Protein AF-A0A950QT66-F1 (afdb_monomer)

Mean predicted aligned error: 8.46 Å

Radius of gyration: 28.13 Å; Cα contacts (8 Å, |Δi|>4): 287; chains: 1; bounding box: 48×34×102 Å

pLDDT: mean 89.48, std 15.1, range [41.19, 98.75]

Foldseek 3Di:
DVVVVVVCCVVCVCPVVVVVVVVVVVVVVVVVVVVVVVVVVVVCVVQVVLQVVLCVQPVLLCLVLCCVQVAQHAAEECDPVSNVVSHVYNYNHCCCPPPVVNVVCVVVVNQFQVNLLVVCVVSVHFKYKYDQVVQDDRRHHHPQWAFFKKKAADPVSCRPPPHRIITMTGSHPVSNVSVLCSCLVCVVVRDPRIDMDGPNPVVVVVVVVVVD

Structure (mmCIF, N/CA/C/O backbone):
data_AF-A0A950QT66-F1
#
_entry.id   AF-A0A950QT66-F1
#
loop_
_atom_site.group_PDB
_atom_site.id
_atom_site.type_symbol
_atom_site.label_atom_id
_atom_site.label_alt_id
_atom_site.label_comp_id
_atom_site.label_asym_id
_atom_site.label_entity_id
_atom_site.label_seq_id
_atom_site.pdbx_PDB_ins_code
_atom_site.Cartn_x
_atom_site.Cartn_y
_atom_site.Cartn_z
_atom_site.occupancy
_atom_site.B_iso_or_equiv
_atom_site.auth_seq_id
_atom_site.auth_comp_id
_atom_site.auth_asym_id
_atom_site.auth_atom_id
_atom_site.pdbx_PDB_model_num
ATOM 1 N N . LEU A 1 1 ? 22.836 -14.524 -66.023 1.00 49.59 1 LEU A N 1
ATOM 2 C CA . LEU A 1 1 ? 22.831 -13.730 -64.768 1.00 49.59 1 LEU A CA 1
ATOM 3 C C . LEU A 1 1 ? 24.135 -12.953 -64.551 1.00 49.59 1 LEU A C 1
ATOM 5 O O . LEU A 1 1 ? 24.042 -11.768 -64.273 1.00 49.59 1 LEU A O 1
ATOM 9 N N . PHE A 1 2 ? 25.323 -13.538 -64.773 1.00 45.62 2 PHE A N 1
ATOM 10 C CA . PHE A 1 2 ? 26.613 -12.817 -64.685 1.00 45.62 2 PHE A CA 1
ATOM 11 C C . PHE A 1 2 ? 26.757 -11.605 -65.638 1.00 45.62 2 PHE A C 1
ATOM 13 O O . PHE A 1 2 ? 27.351 -10.606 -65.247 1.00 45.62 2 PHE A O 1
ATOM 20 N N . ASN A 1 3 ? 26.156 -11.634 -66.836 1.00 54.91 3 ASN A N 1
ATOM 21 C CA . ASN A 1 3 ? 26.271 -10.520 -67.796 1.00 54.91 3 ASN A CA 1
ATOM 22 C C . ASN A 1 3 ? 25.470 -9.260 -67.426 1.00 54.91 3 ASN A C 1
ATOM 24 O O . ASN A 1 3 ? 25.911 -8.159 -67.728 1.00 54.91 3 ASN A O 1
ATOM 28 N N . VAL A 1 4 ? 24.337 -9.389 -66.728 1.00 58.22 4 VAL A N 1
ATOM 29 C CA . VAL A 1 4 ? 23.470 -8.232 -66.425 1.00 58.22 4 VAL A CA 1
ATOM 30 C C . VAL A 1 4 ? 24.092 -7.333 -65.347 1.00 58.22 4 VAL A C 1
ATOM 32 O O . VAL A 1 4 ? 24.003 -6.111 -65.425 1.00 58.22 4 VAL A O 1
ATOM 35 N N . ALA A 1 5 ? 24.781 -7.923 -64.365 1.00 53.19 5 ALA A N 1
ATOM 36 C CA . ALA A 1 5 ? 25.472 -7.172 -63.315 1.00 53.19 5 ALA A CA 1
ATOM 37 C C . ALA A 1 5 ? 26.695 -6.398 -63.848 1.00 53.19 5 ALA A C 1
ATOM 39 O O . ALA A 1 5 ? 26.953 -5.277 -63.409 1.00 53.19 5 ALA A O 1
ATOM 40 N N . ALA A 1 6 ? 27.415 -6.967 -64.821 1.00 59.66 6 ALA A N 1
ATOM 41 C CA . ALA A 1 6 ? 28.567 -6.324 -65.454 1.00 59.66 6 ALA A CA 1
ATOM 42 C C . ALA A 1 6 ? 28.155 -5.134 -66.341 1.00 59.66 6 ALA A C 1
ATOM 44 O O . ALA A 1 6 ? 28.785 -4.078 -66.309 1.00 59.66 6 ALA A O 1
ATOM 45 N N . GLU A 1 7 ? 27.056 -5.274 -67.083 1.00 59.19 7 GLU A N 1
ATOM 46 C CA . GLU A 1 7 ? 26.559 -4.250 -68.007 1.00 59.19 7 GLU A CA 1
ATOM 47 C C . GLU A 1 7 ? 25.941 -3.041 -67.274 1.00 59.19 7 GLU A C 1
ATOM 49 O O . GLU A 1 7 ? 26.118 -1.891 -67.685 1.00 59.19 7 GLU A O 1
ATOM 54 N N . LEU A 1 8 ? 25.303 -3.274 -66.120 1.00 56.28 8 LEU A N 1
ATOM 55 C CA . LEU A 1 8 ? 24.826 -2.211 -65.226 1.00 56.28 8 LEU A CA 1
ATOM 56 C C . LEU A 1 8 ? 25.975 -1.443 -64.554 1.00 56.28 8 LEU A C 1
ATOM 58 O O . LEU A 1 8 ? 25.881 -0.225 -64.401 1.00 56.28 8 LEU A O 1
ATOM 62 N N . HIS A 1 9 ? 27.071 -2.120 -64.197 1.00 57.78 9 HIS A N 1
ATOM 63 C CA . HIS A 1 9 ? 28.258 -1.473 -63.629 1.00 57.78 9 HIS A CA 1
ATOM 64 C C . HIS A 1 9 ? 28.968 -0.566 -64.647 1.00 57.78 9 HIS A C 1
ATOM 66 O O . HIS A 1 9 ? 29.399 0.530 -64.295 1.00 57.78 9 HIS A O 1
ATOM 72 N N . ALA A 1 10 ? 29.024 -0.985 -65.916 1.00 62.78 10 ALA A N 1
ATOM 73 C CA . ALA A 1 10 ? 29.626 -0.206 -66.997 1.00 62.78 10 ALA A CA 1
ATOM 74 C C . ALA A 1 10 ? 28.814 1.051 -67.367 1.00 62.78 10 ALA A C 1
ATOM 76 O O . ALA A 1 10 ? 29.399 2.083 -67.691 1.00 62.78 10 ALA A O 1
ATOM 77 N N . ARG A 1 11 ? 27.474 0.991 -67.306 1.00 65.38 11 ARG A N 1
ATOM 78 C CA . ARG A 1 11 ? 26.598 2.139 -67.621 1.00 65.38 11 ARG A CA 1
ATOM 79 C C . ARG A 1 11 ? 26.391 3.106 -66.455 1.00 65.38 11 ARG A C 1
ATOM 81 O O . ARG A 1 11 ? 26.154 4.286 -66.695 1.00 65.38 11 ARG A O 1
ATOM 88 N N . PHE A 1 12 ? 26.487 2.633 -65.212 1.00 60.78 12 PHE A N 1
ATOM 89 C CA . PHE A 1 12 ? 26.269 3.445 -64.014 1.00 60.78 12 PHE A CA 1
ATOM 90 C C . PHE A 1 12 ? 27.307 3.102 -62.933 1.00 60.78 12 PHE A C 1
ATOM 92 O O . PHE A 1 12 ? 26.991 2.405 -61.965 1.00 60.78 12 PHE A O 1
ATOM 99 N N . PRO A 1 13 ? 28.549 3.606 -63.046 1.00 55.19 13 PRO A N 1
ATOM 100 C CA . PRO A 1 13 ? 29.642 3.254 -62.131 1.00 55.19 13 PRO A CA 1
ATOM 101 C C . PRO A 1 13 ? 29.347 3.585 -60.651 1.00 55.19 13 PRO A C 1
ATOM 103 O O . PRO A 1 13 ? 29.870 2.927 -59.754 1.00 55.19 13 PRO A O 1
ATOM 106 N N . GLY A 1 14 ? 28.441 4.535 -60.373 1.00 53.28 14 GLY A N 1
ATOM 107 C CA . GLY A 1 14 ? 27.972 4.869 -59.018 1.00 53.28 14 GLY A CA 1
ATOM 108 C C . GLY A 1 14 ? 26.911 3.925 -58.423 1.00 53.28 14 GLY A C 1
ATOM 109 O O . GLY A 1 14 ? 26.672 3.957 -57.215 1.00 53.28 14 GLY A O 1
ATOM 110 N N . PHE A 1 15 ? 26.288 3.054 -59.226 1.00 48.81 15 PHE A N 1
ATOM 111 C CA . PHE A 1 15 ? 25.196 2.173 -58.787 1.00 48.81 15 PHE A CA 1
ATOM 112 C C . PHE A 1 15 ? 25.679 1.093 -57.804 1.00 48.81 15 PHE A C 1
ATOM 114 O O . PHE A 1 15 ? 25.036 0.841 -56.785 1.00 48.81 15 PHE A O 1
ATOM 121 N N . VAL A 1 16 ? 26.867 0.526 -58.033 1.00 53.44 16 VAL A N 1
ATOM 122 C CA . VAL A 1 16 ? 27.483 -0.464 -57.126 1.00 53.44 16 VAL A CA 1
ATOM 123 C C . VAL A 1 16 ? 27.932 0.177 -55.809 1.00 53.44 16 VAL A C 1
ATOM 125 O O . VAL A 1 16 ? 27.737 -0.416 -54.748 1.00 53.44 16 VAL A O 1
ATOM 128 N N . GLY A 1 17 ? 28.436 1.416 -55.849 1.00 58.41 17 GLY A N 1
ATOM 129 C CA . GLY A 1 17 ? 28.732 2.194 -54.642 1.00 58.41 17 GLY A CA 1
ATOM 130 C C . GLY A 1 17 ? 27.475 2.424 -53.803 1.00 58.41 17 GLY A C 1
ATOM 131 O O . GLY A 1 17 ? 27.471 2.144 -52.606 1.00 58.41 17 GLY A O 1
ATOM 132 N N . SER A 1 18 ? 26.368 2.827 -54.439 1.00 64.12 18 SER A N 1
ATOM 133 C CA . SER A 1 18 ? 25.090 3.061 -53.751 1.00 64.12 18 SER A CA 1
ATOM 134 C C . SER A 1 18 ? 24.548 1.812 -53.040 1.00 64.12 18 SER A C 1
ATOM 136 O O . SER A 1 18 ? 24.132 1.906 -51.886 1.00 64.12 18 SER A O 1
ATOM 138 N N . GLN A 1 19 ? 24.643 0.623 -53.651 1.00 72.81 19 GLN A N 1
ATOM 139 C CA . GLN A 1 19 ? 24.216 -0.626 -53.010 1.00 72.81 19 GLN A CA 1
ATOM 140 C C . GLN A 1 19 ? 25.126 -1.046 -51.850 1.00 72.81 19 GLN A C 1
ATOM 142 O O . GLN A 1 19 ? 24.633 -1.511 -50.824 1.00 72.81 19 GLN A O 1
ATOM 147 N N . GLN A 1 20 ? 26.442 -0.835 -51.959 1.00 78.62 20 GLN A N 1
ATOM 148 C CA . GLN A 1 20 ? 27.370 -1.088 -50.852 1.00 78.62 20 GLN A CA 1
ATOM 149 C C . GLN A 1 20 ? 27.137 -0.131 -49.674 1.00 78.62 20 GLN A C 1
ATOM 151 O O . GLN A 1 20 ? 27.195 -0.557 -48.520 1.00 78.62 20 GLN A O 1
ATOM 156 N N . HIS A 1 21 ? 26.840 1.146 -49.940 1.00 81.56 21 HIS A N 1
ATOM 157 C CA . HIS A 1 21 ? 26.475 2.112 -48.901 1.00 81.56 21 HIS A CA 1
ATOM 158 C C . HIS A 1 21 ? 25.154 1.735 -48.217 1.00 81.56 21 HIS A C 1
ATOM 160 O O . HIS A 1 21 ? 25.098 1.726 -46.989 1.00 81.56 21 HIS A O 1
ATOM 166 N N . LEU A 1 22 ? 24.126 1.345 -48.980 1.00 84.88 22 LEU A N 1
ATOM 167 C CA . LEU A 1 22 ? 22.850 0.874 -48.431 1.00 84.88 22 LEU A CA 1
ATOM 168 C C . LEU A 1 22 ? 23.011 -0.405 -47.596 1.00 84.88 22 LEU A C 1
ATOM 170 O O . LEU A 1 22 ? 22.460 -0.485 -46.502 1.00 84.88 22 LEU A O 1
ATOM 174 N N . ALA A 1 23 ? 23.816 -1.372 -48.048 1.00 87.12 23 ALA A N 1
ATOM 175 C CA . ALA A 1 23 ? 24.099 -2.594 -47.291 1.00 87.12 23 ALA A CA 1
ATOM 176 C C . ALA A 1 23 ? 24.847 -2.307 -45.977 1.00 87.12 23 ALA A C 1
ATOM 178 O O . ALA A 1 23 ? 24.518 -2.878 -44.935 1.00 87.12 23 ALA A O 1
ATOM 179 N N . ARG A 1 24 ? 25.827 -1.392 -45.994 1.00 91.12 24 ARG A N 1
ATOM 180 C CA . ARG A 1 24 ? 26.536 -0.940 -44.782 1.00 91.12 24 ARG A CA 1
ATOM 181 C C . ARG A 1 24 ? 25.602 -0.237 -43.801 1.00 91.12 24 ARG A C 1
ATOM 183 O O . ARG A 1 24 ? 25.665 -0.531 -42.612 1.00 91.12 24 ARG A O 1
ATOM 190 N N . LEU A 1 25 ? 24.726 0.644 -44.287 1.00 92.25 25 LEU A N 1
ATOM 191 C CA . LEU A 1 25 ? 23.729 1.321 -43.455 1.00 92.25 25 LEU A CA 1
ATOM 192 C C . LEU A 1 25 ? 22.734 0.325 -42.852 1.00 92.25 25 LEU A C 1
ATOM 194 O O . LEU A 1 25 ? 22.525 0.351 -41.646 1.00 92.25 25 LEU A O 1
ATOM 198 N N . ALA A 1 26 ? 22.200 -0.607 -43.646 1.00 92.69 26 ALA A N 1
ATOM 199 C CA . ALA A 1 26 ? 21.305 -1.655 -43.156 1.00 92.69 26 ALA A CA 1
ATOM 200 C C . ALA A 1 26 ? 21.981 -2.539 -42.095 1.00 92.69 26 ALA A C 1
ATOM 202 O O . ALA A 1 26 ? 21.384 -2.838 -41.063 1.00 92.69 26 ALA A O 1
ATOM 203 N N . THR A 1 27 ? 23.247 -2.906 -42.313 1.00 95.38 27 THR A N 1
ATOM 204 C CA . THR A 1 27 ? 24.040 -3.687 -41.352 1.00 95.38 27 THR A CA 1
ATOM 205 C C . THR A 1 27 ? 24.254 -2.904 -40.060 1.00 95.38 27 THR A C 1
ATOM 207 O O . THR A 1 27 ? 24.046 -3.442 -38.978 1.00 95.38 27 THR A O 1
ATOM 210 N N . LEU A 1 28 ? 24.613 -1.620 -40.152 1.00 96.50 28 LEU A N 1
ATOM 211 C CA . LEU A 1 28 ? 24.768 -0.752 -38.987 1.00 96.50 28 LEU A CA 1
ATOM 212 C C . LEU A 1 28 ? 23.449 -0.613 -38.215 1.00 96.50 28 LEU A C 1
ATOM 214 O O . LEU A 1 28 ? 23.448 -0.746 -36.995 1.00 96.50 28 LEU A O 1
ATOM 218 N N . SER A 1 29 ? 22.326 -0.407 -38.905 1.00 94.56 29 SER A N 1
ATOM 219 C CA . SER A 1 29 ? 20.998 -0.366 -38.286 1.00 94.56 29 SER A CA 1
ATOM 220 C C . SER A 1 29 ? 20.657 -1.680 -37.581 1.00 94.56 29 SER A C 1
ATOM 222 O O . SER A 1 29 ? 20.211 -1.649 -36.437 1.00 94.56 29 SER A O 1
ATOM 224 N N . LEU A 1 30 ? 20.919 -2.831 -38.210 1.00 97.00 30 LEU A N 1
ATOM 225 C CA . LEU A 1 30 ? 20.721 -4.151 -37.602 1.00 97.00 30 LEU A CA 1
ATOM 226 C C . LEU A 1 30 ? 21.588 -4.340 -36.354 1.00 97.00 30 LEU A C 1
ATOM 228 O O . LEU A 1 30 ? 21.093 -4.822 -35.339 1.00 97.00 30 LEU A O 1
ATOM 232 N N . VAL A 1 31 ? 22.855 -3.920 -36.398 1.00 97.00 31 VAL A N 1
ATOM 233 C CA . VAL A 1 31 ? 23.761 -3.969 -35.243 1.00 97.00 31 VAL A CA 1
ATOM 234 C C . VAL A 1 31 ? 23.256 -3.071 -34.116 1.00 97.00 31 VAL A C 1
ATOM 236 O O . VAL A 1 31 ? 23.222 -3.509 -32.971 1.00 97.00 31 VAL A O 1
ATOM 239 N N . LEU A 1 32 ? 22.817 -1.846 -34.413 1.00 97.00 32 LEU A N 1
ATOM 240 C CA . LEU A 1 32 ? 22.275 -0.931 -33.404 1.00 97.00 32 LEU A CA 1
ATOM 241 C C . LEU A 1 32 ? 21.008 -1.492 -32.749 1.00 97.00 32 LEU A C 1
ATOM 243 O O . LEU A 1 32 ? 20.882 -1.443 -31.525 1.00 97.00 32 LEU A O 1
ATOM 247 N N . VAL A 1 33 ? 20.105 -2.080 -33.539 1.00 96.75 33 VAL A N 1
ATOM 248 C CA . VAL A 1 33 ? 18.914 -2.769 -33.022 1.00 96.75 33 VAL A CA 1
ATOM 249 C C . VAL A 1 33 ? 19.319 -3.965 -32.161 1.00 96.75 33 VAL A C 1
ATOM 251 O O . VAL A 1 33 ? 18.836 -4.090 -31.040 1.00 96.75 33 VAL A O 1
ATOM 254 N N . ALA A 1 34 ? 20.244 -4.808 -32.627 1.00 96.12 34 ALA A N 1
ATOM 255 C CA . ALA A 1 34 ? 20.720 -5.961 -31.867 1.00 96.12 34 ALA A CA 1
ATOM 256 C C . ALA A 1 34 ? 21.357 -5.542 -30.534 1.00 96.12 34 ALA A C 1
ATOM 258 O O . ALA A 1 34 ? 21.046 -6.118 -29.497 1.00 96.12 34 ALA A O 1
ATOM 259 N N . VAL A 1 35 ? 22.189 -4.498 -30.527 1.00 96.38 35 VAL A N 1
ATOM 260 C CA . VAL A 1 35 ? 22.785 -3.945 -29.301 1.00 96.38 35 VAL A CA 1
ATOM 261 C C . VAL A 1 35 ? 21.706 -3.410 -28.357 1.00 96.38 35 VAL A C 1
ATOM 263 O O . VAL A 1 35 ? 21.766 -3.677 -27.156 1.00 96.38 35 VAL A O 1
ATOM 266 N N . ALA A 1 36 ? 20.702 -2.693 -28.870 1.00 94.31 36 ALA A N 1
ATOM 267 C CA . ALA A 1 36 ? 19.593 -2.196 -28.058 1.00 94.31 36 ALA A CA 1
ATOM 268 C C . ALA A 1 36 ? 18.783 -3.340 -27.420 1.00 94.31 36 ALA A C 1
ATOM 270 O O . ALA A 1 36 ? 18.474 -3.276 -26.228 1.00 94.31 36 ALA A O 1
ATOM 271 N N . LEU A 1 37 ? 18.496 -4.404 -28.178 1.00 94.94 37 LEU A N 1
ATOM 272 C CA . LEU A 1 37 ? 17.793 -5.594 -27.688 1.00 94.94 37 LEU A CA 1
ATOM 273 C C . LEU A 1 37 ? 18.624 -6.352 -26.644 1.00 94.94 37 LEU A C 1
ATOM 275 O O . LEU A 1 37 ? 18.143 -6.585 -25.542 1.00 94.94 37 LEU A O 1
ATOM 279 N N . LEU A 1 38 ? 19.902 -6.629 -26.920 1.00 94.44 38 LEU A N 1
ATOM 280 C CA . LEU A 1 38 ? 20.787 -7.339 -25.989 1.00 94.44 38 LEU A CA 1
ATOM 281 C C . LEU A 1 38 ? 21.004 -6.571 -24.678 1.00 94.44 38 LEU A C 1
ATOM 283 O O . LEU A 1 38 ? 21.098 -7.175 -23.607 1.00 94.44 38 LEU A O 1
ATOM 287 N N . ASN A 1 39 ? 21.084 -5.240 -24.738 1.00 92.69 39 ASN A N 1
ATOM 288 C CA . ASN A 1 39 ? 21.185 -4.406 -23.541 1.00 92.69 39 ASN A CA 1
ATOM 289 C C . ASN A 1 39 ? 19.896 -4.440 -22.718 1.00 92.69 39 ASN A C 1
ATOM 291 O O . ASN A 1 39 ? 19.963 -4.539 -21.490 1.00 92.69 39 ASN A O 1
ATOM 295 N N . ARG A 1 40 ? 18.734 -4.392 -23.382 1.00 91.25 40 ARG A N 1
ATOM 296 C CA . ARG A 1 40 ? 17.432 -4.559 -22.731 1.00 91.25 40 ARG A CA 1
ATOM 297 C C . ARG A 1 40 ? 17.331 -5.931 -22.066 1.00 91.25 40 ARG A C 1
ATOM 299 O O . ARG A 1 40 ? 17.036 -5.985 -20.877 1.00 91.25 40 ARG A O 1
ATOM 306 N N . ASP A 1 41 ? 17.666 -7.003 -22.776 1.00 91.88 41 ASP A N 1
ATOM 307 C CA . ASP A 1 41 ? 17.589 -8.375 -22.263 1.00 91.88 41 ASP A CA 1
ATOM 308 C C . ASP A 1 41 ? 18.515 -8.585 -21.066 1.00 91.88 41 ASP A C 1
ATOM 310 O O . ASP A 1 41 ? 18.099 -9.107 -20.033 1.00 91.88 41 ASP A O 1
ATOM 314 N N . ARG A 1 42 ? 19.763 -8.103 -21.146 1.00 91.62 42 ARG A N 1
ATOM 315 C CA . ARG A 1 42 ? 20.703 -8.152 -20.015 1.00 91.62 42 ARG A CA 1
ATOM 316 C C . ARG A 1 42 ? 20.186 -7.408 -18.793 1.00 91.62 42 ARG A C 1
ATOM 318 O O . ARG A 1 42 ? 20.429 -7.862 -17.677 1.00 91.62 42 ARG A O 1
ATOM 325 N N . LYS A 1 43 ? 19.541 -6.254 -18.982 1.00 87.38 43 LYS A N 1
ATOM 326 C CA . LYS A 1 43 ? 18.943 -5.493 -17.882 1.00 87.38 43 LYS A CA 1
ATOM 327 C C . LYS A 1 43 ? 17.792 -6.287 -17.264 1.00 87.38 43 LYS A C 1
ATOM 329 O O . LYS A 1 43 ? 17.799 -6.537 -16.064 1.00 87.38 43 LYS A O 1
ATOM 334 N N . THR A 1 44 ? 16.878 -6.776 -18.095 1.00 88.25 44 THR A N 1
ATOM 335 C CA . THR A 1 44 ? 15.719 -7.563 -17.672 1.00 88.25 44 THR A CA 1
ATOM 336 C C . THR A 1 44 ? 16.117 -8.841 -16.929 1.00 88.25 44 THR A C 1
ATOM 338 O O . THR A 1 44 ? 15.595 -9.096 -15.849 1.00 88.25 44 THR A O 1
ATOM 341 N N . LEU A 1 45 ? 17.089 -9.607 -17.430 1.00 90.19 45 LEU A N 1
ATOM 342 C CA . LEU A 1 45 ? 17.568 -10.833 -16.775 1.00 90.19 45 LEU A CA 1
ATOM 343 C C . LEU A 1 45 ? 18.185 -10.577 -15.394 1.00 90.19 45 LEU A C 1
ATOM 345 O O . LEU A 1 45 ? 18.132 -11.449 -14.531 1.00 90.19 45 LEU A O 1
ATOM 349 N N . LYS A 1 46 ? 18.760 -9.391 -15.175 1.00 87.44 46 LYS A N 1
ATOM 350 C CA . LYS A 1 46 ? 19.300 -8.995 -13.870 1.00 87.44 46 LYS A CA 1
ATOM 351 C C . LYS A 1 46 ? 18.216 -8.505 -12.914 1.00 87.44 46 LYS A C 1
ATOM 353 O O . LYS A 1 46 ? 18.308 -8.764 -11.720 1.00 87.44 46 LYS A O 1
ATOM 358 N N . GLU A 1 47 ? 17.216 -7.793 -13.424 1.00 88.81 47 GLU A N 1
ATOM 359 C CA . GLU A 1 47 ? 16.181 -7.156 -12.604 1.00 88.81 47 GLU A CA 1
ATOM 360 C C . GLU A 1 47 ? 15.039 -8.107 -12.234 1.00 88.81 47 GLU A C 1
ATOM 362 O O . GLU A 1 47 ? 14.536 -8.018 -11.118 1.00 88.81 47 GLU A O 1
ATOM 367 N N . ILE A 1 48 ? 14.646 -9.033 -13.120 1.00 92.62 48 ILE A N 1
ATOM 368 C CA . ILE A 1 48 ? 13.497 -9.927 -12.893 1.00 92.62 48 ILE A CA 1
ATOM 369 C C . ILE A 1 48 ? 13.612 -10.718 -11.583 1.00 92.62 48 ILE A C 1
ATOM 371 O O . ILE A 1 48 ? 12.642 -10.688 -10.830 1.00 92.62 48 ILE A O 1
ATOM 375 N N . PRO A 1 49 ? 14.733 -11.399 -11.263 1.00 92.88 49 PRO A N 1
ATOM 376 C CA . PRO A 1 49 ? 14.805 -12.190 -10.036 1.00 92.88 49 PRO A CA 1
ATOM 377 C C . PRO A 1 49 ? 14.627 -11.333 -8.778 1.00 92.88 49 PRO A C 1
ATOM 379 O O . PRO A 1 49 ? 13.823 -11.673 -7.915 1.00 92.88 49 PRO A O 1
ATOM 382 N N . GLY A 1 50 ? 15.316 -10.187 -8.704 1.00 92.75 50 GLY A N 1
ATOM 383 C CA . GLY A 1 50 ? 15.200 -9.263 -7.572 1.00 92.75 50 GLY A CA 1
ATOM 384 C C . GLY A 1 50 ? 13.821 -8.608 -7.488 1.00 92.75 50 GLY A C 1
ATOM 385 O O . GLY A 1 50 ? 13.256 -8.486 -6.408 1.00 92.75 50 GLY A O 1
ATOM 386 N N . GLY A 1 51 ? 13.237 -8.248 -8.630 1.00 93.31 51 GLY A N 1
ATOM 387 C CA . GLY A 1 51 ? 11.882 -7.715 -8.702 1.00 93.31 51 GLY A CA 1
ATOM 388 C C . GLY A 1 51 ? 10.823 -8.725 -8.265 1.00 93.31 51 GLY A C 1
ATOM 389 O O . GLY A 1 51 ? 9.963 -8.386 -7.461 1.00 93.31 51 GLY A O 1
ATOM 390 N N . ALA A 1 52 ? 10.905 -9.971 -8.735 1.00 94.88 52 ALA A N 1
ATOM 391 C CA . ALA A 1 52 ? 10.003 -11.043 -8.322 1.00 94.88 52 ALA A CA 1
ATOM 392 C C . ALA A 1 52 ? 10.132 -11.344 -6.821 1.00 94.88 52 ALA A C 1
ATOM 394 O O . ALA A 1 52 ? 9.116 -11.496 -6.144 1.00 94.88 52 ALA A O 1
ATOM 395 N N . GLN A 1 53 ? 11.362 -11.357 -6.296 1.00 95.44 53 GLN A N 1
ATOM 396 C CA . GLN A 1 53 ? 11.621 -11.503 -4.865 1.00 95.44 53 GLN A CA 1
ATOM 397 C C . GLN A 1 53 ? 10.985 -10.358 -4.063 1.00 95.44 53 GLN A C 1
ATOM 399 O O . GLN A 1 53 ? 10.269 -10.617 -3.104 1.00 95.44 53 GLN A O 1
ATOM 404 N N . ALA A 1 54 ? 11.140 -9.105 -4.499 1.00 95.69 54 ALA A N 1
ATOM 405 C CA . ALA A 1 54 ? 10.544 -7.948 -3.829 1.00 95.69 54 ALA A CA 1
ATOM 406 C C . ALA A 1 54 ? 9.003 -8.015 -3.782 1.00 95.69 54 ALA A C 1
ATOM 408 O O . ALA A 1 54 ? 8.388 -7.718 -2.755 1.00 95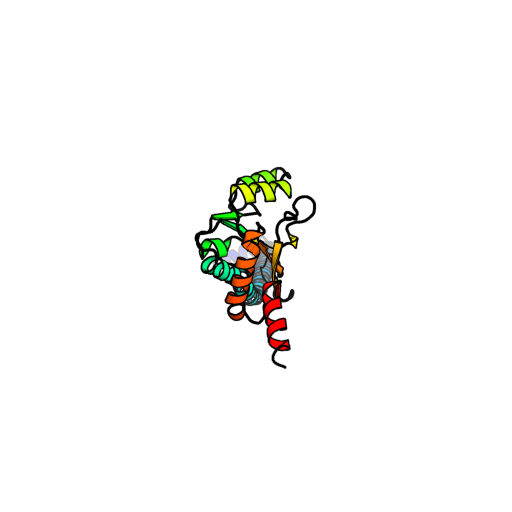.69 54 ALA A O 1
ATOM 409 N N . ILE A 1 55 ? 8.369 -8.457 -4.876 1.00 96.12 55 ILE A N 1
ATOM 410 C CA . ILE A 1 55 ? 6.915 -8.680 -4.942 1.00 96.12 55 ILE A CA 1
ATOM 411 C C . ILE A 1 55 ? 6.494 -9.813 -3.995 1.00 96.12 55 ILE A C 1
ATOM 413 O O . ILE A 1 55 ? 5.494 -9.679 -3.284 1.00 96.12 55 ILE A O 1
ATOM 417 N N . TYR A 1 56 ? 7.266 -10.904 -3.945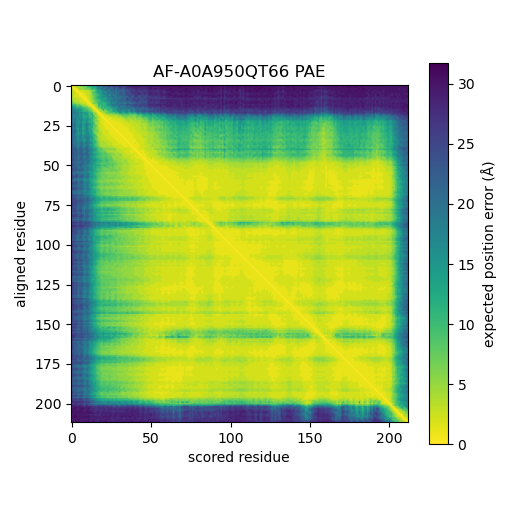 1.00 96.88 56 TYR A N 1
ATOM 418 C CA . TYR A 1 56 ? 7.042 -12.003 -3.005 1.00 96.88 56 TYR A CA 1
ATOM 419 C C . TYR A 1 56 ? 7.184 -11.555 -1.543 1.00 96.88 56 TYR A C 1
ATOM 421 O O . TYR A 1 56 ? 6.390 -11.970 -0.698 1.00 96.88 56 TYR A O 1
ATOM 429 N N . ASP A 1 57 ? 8.160 -10.703 -1.244 1.00 97.31 57 ASP A N 1
ATOM 430 C CA . ASP A 1 57 ? 8.483 -10.264 0.113 1.00 97.31 57 ASP A CA 1
ATOM 431 C C . ASP A 1 57 ? 7.493 -9.238 0.666 1.00 97.31 57 ASP A C 1
ATOM 433 O O . ASP A 1 57 ? 7.248 -9.214 1.872 1.00 97.31 57 ASP A O 1
ATOM 437 N N . GLN A 1 58 ? 6.883 -8.420 -0.197 1.00 97.56 58 GLN A N 1
ATOM 438 C CA . GLN A 1 58 ? 5.954 -7.375 0.226 1.00 97.56 58 GLN A CA 1
ATOM 439 C C . GLN A 1 58 ? 4.507 -7.647 -0.208 1.00 97.56 58 GLN A C 1
ATOM 441 O O . GLN A 1 58 ? 3.687 -8.043 0.620 1.00 97.56 58 GLN A O 1
ATOM 446 N N . GLN A 1 59 ? 4.172 -7.461 -1.489 1.00 97.00 59 GLN A N 1
ATOM 447 C CA . GLN A 1 59 ? 2.784 -7.495 -1.976 1.00 97.00 59 GLN A CA 1
ATOM 448 C C . GLN A 1 59 ? 2.121 -8.865 -1.778 1.00 97.00 59 GLN A C 1
ATOM 450 O O . GLN A 1 59 ? 0.964 -8.948 -1.362 1.00 97.00 59 GLN A O 1
ATOM 455 N N . TYR A 1 60 ? 2.853 -9.955 -2.018 1.00 97.44 60 TYR A N 1
ATOM 456 C CA . TYR A 1 60 ? 2.333 -11.301 -1.781 1.00 97.44 60 TYR A CA 1
ATOM 457 C C . TYR A 1 60 ? 2.109 -11.574 -0.286 1.00 97.44 60 TYR A C 1
ATOM 459 O O . TYR A 1 60 ? 1.094 -12.165 0.088 1.00 97.44 60 TYR A O 1
ATOM 467 N N . GLN A 1 61 ? 2.994 -11.097 0.598 1.00 98.19 61 GLN A N 1
ATOM 468 C CA . GLN A 1 61 ? 2.780 -11.237 2.043 1.00 98.19 61 GLN A CA 1
ATOM 469 C C . GLN A 1 61 ? 1.627 -10.367 2.544 1.00 98.19 61 GLN A C 1
ATOM 471 O O . GLN A 1 61 ? 0.879 -10.813 3.411 1.00 98.19 61 GLN A O 1
ATOM 476 N N . MET A 1 62 ? 1.435 -9.169 1.978 1.00 98.00 62 MET A N 1
ATOM 477 C CA . MET A 1 62 ? 0.282 -8.309 2.271 1.00 98.00 62 MET A CA 1
ATOM 478 C C . MET A 1 62 ? -1.014 -9.045 1.932 1.00 98.00 62 MET A C 1
ATOM 480 O O . MET A 1 62 ? -1.920 -9.121 2.762 1.00 98.00 62 MET A O 1
ATOM 484 N N . ALA A 1 63 ? -1.064 -9.665 0.751 1.00 97.56 63 ALA A N 1
ATOM 485 C CA . ALA A 1 63 ? -2.199 -10.459 0.307 1.00 97.56 63 ALA A CA 1
ATOM 486 C C . ALA A 1 63 ? -2.469 -11.654 1.233 1.00 97.56 63 ALA A C 1
ATOM 488 O O . ALA A 1 63 ? -3.595 -11.849 1.682 1.00 97.56 63 ALA A O 1
ATOM 489 N N . ARG A 1 64 ? -1.433 -12.419 1.604 1.00 98.00 64 ARG A N 1
ATOM 490 C CA . ARG A 1 64 ? -1.567 -13.540 2.551 1.00 98.00 64 ARG A CA 1
ATOM 491 C C . ARG A 1 64 ? -2.042 -13.098 3.930 1.00 98.00 64 ARG A C 1
ATOM 493 O O . ARG A 1 64 ? -2.855 -13.791 4.544 1.00 98.00 64 ARG A O 1
ATOM 500 N N . PHE A 1 65 ? -1.522 -11.980 4.431 1.00 98.31 65 PHE A N 1
ATOM 501 C CA . PHE A 1 65 ? -1.927 -11.411 5.710 1.00 98.31 65 PHE A CA 1
ATOM 502 C C . PHE A 1 65 ? -3.417 -11.053 5.694 1.00 98.31 65 PHE A C 1
ATOM 504 O O . PHE A 1 65 ? -4.172 -11.530 6.544 1.00 98.31 65 PHE A O 1
ATOM 511 N N . LEU A 1 66 ? -3.853 -10.279 4.698 1.00 98.06 66 LEU A N 1
ATOM 512 C CA . LEU A 1 66 ? -5.244 -9.850 4.577 1.00 98.06 66 LEU A CA 1
ATOM 513 C C . LEU A 1 66 ? -6.185 -11.032 4.335 1.00 98.06 66 LEU A C 1
ATOM 515 O O . LEU A 1 66 ? -7.194 -11.142 5.025 1.00 98.06 66 LEU A O 1
ATOM 519 N N . ALA A 1 67 ? -5.826 -11.979 3.467 1.00 96.88 67 ALA A N 1
ATOM 520 C CA . ALA A 1 67 ? -6.622 -13.184 3.241 1.00 96.88 67 ALA A CA 1
ATOM 521 C C . ALA A 1 67 ? -6.779 -14.043 4.512 1.00 96.88 67 ALA A C 1
ATOM 523 O O . ALA A 1 67 ? -7.808 -14.689 4.696 1.00 96.88 67 ALA A O 1
ATOM 524 N N . THR A 1 68 ? -5.783 -14.039 5.409 1.00 97.06 68 THR A N 1
ATOM 525 C CA . THR A 1 68 ? -5.821 -14.818 6.660 1.00 97.06 68 THR A CA 1
ATOM 526 C C . THR A 1 68 ? -6.654 -14.139 7.752 1.00 97.06 68 THR A C 1
ATOM 528 O O . THR A 1 68 ? -7.437 -14.811 8.418 1.00 97.06 68 THR A O 1
ATOM 531 N N . TYR A 1 69 ? -6.472 -12.833 7.974 1.00 97.38 69 TYR A N 1
ATOM 532 C CA . TYR A 1 69 ? -7.037 -12.132 9.143 1.00 97.38 69 TYR A CA 1
ATOM 533 C C . TYR A 1 69 ? -8.175 -11.165 8.811 1.00 97.38 69 TYR A C 1
ATOM 535 O O . TYR A 1 69 ? -8.919 -10.755 9.694 1.00 97.38 69 TYR A O 1
ATOM 543 N N . TYR A 1 70 ? -8.351 -10.816 7.543 1.00 96.19 70 TYR A N 1
ATOM 544 C CA . TYR A 1 70 ? -9.411 -9.931 7.066 1.00 96.19 70 TYR A CA 1
ATOM 545 C C . TYR A 1 70 ? -10.202 -10.554 5.898 1.00 96.19 70 TYR A C 1
ATOM 547 O O . TYR A 1 70 ? -10.491 -9.858 4.921 1.00 96.19 70 TYR A O 1
ATOM 555 N N . PRO A 1 71 ? -10.575 -11.852 5.950 1.00 94.06 71 PRO A N 1
ATOM 556 C CA . PRO A 1 71 ? -11.277 -12.493 4.842 1.00 94.06 71 PRO A CA 1
ATOM 557 C C . PRO A 1 71 ? -12.620 -11.799 4.589 1.00 94.06 71 PRO A C 1
ATOM 559 O O . PRO A 1 71 ? -13.427 -11.650 5.505 1.00 94.06 71 PRO A O 1
ATOM 562 N N . ASN A 1 72 ? -12.857 -11.378 3.345 1.00 91.00 72 ASN A N 1
ATOM 563 C CA . ASN A 1 72 ? -14.052 -10.632 2.923 1.00 91.00 72 ASN A CA 1
ATOM 564 C C . ASN A 1 72 ? -14.306 -9.312 3.675 1.00 91.00 72 ASN A C 1
ATOM 566 O O . ASN A 1 72 ? -15.399 -8.758 3.592 1.00 91.00 72 ASN A O 1
ATOM 570 N N . ALA A 1 73 ? -13.332 -8.808 4.434 1.00 93.94 73 ALA A N 1
ATOM 571 C CA . ALA A 1 73 ? -13.478 -7.535 5.121 1.00 93.94 73 ALA A CA 1
ATOM 572 C C . ALA A 1 73 ? -13.251 -6.364 4.149 1.00 93.94 73 ALA A C 1
ATOM 574 O O . ALA A 1 73 ? -12.440 -6.506 3.226 1.00 93.94 73 ALA A O 1
ATOM 575 N N . PRO A 1 74 ? -13.887 -5.204 4.391 1.00 96.75 74 PRO A N 1
ATOM 576 C CA . PRO A 1 74 ? -13.552 -3.978 3.688 1.00 96.75 74 PRO A CA 1
ATOM 577 C C . PRO A 1 74 ? -12.172 -3.463 4.100 1.00 96.75 74 PRO A C 1
ATOM 579 O O . PRO A 1 74 ? -11.888 -3.280 5.293 1.00 96.75 74 PRO A O 1
ATOM 582 N N . ILE A 1 75 ? -11.308 -3.247 3.114 1.00 98.00 75 ILE A N 1
ATOM 583 C CA . ILE A 1 75 ? -9.917 -2.821 3.294 1.00 98.00 75 ILE A CA 1
ATOM 584 C C . ILE A 1 75 ? -9.587 -1.674 2.345 1.00 98.00 75 ILE A C 1
ATOM 586 O O 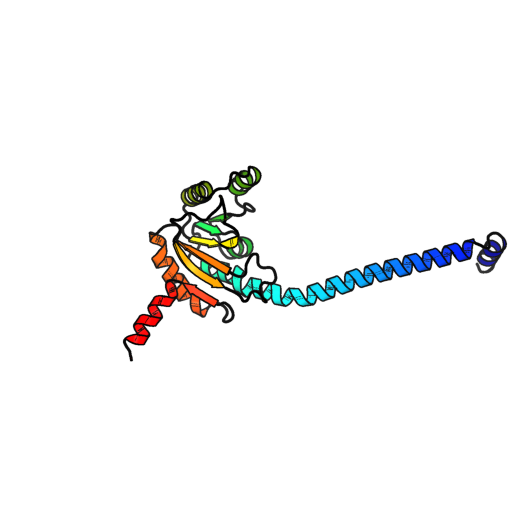. ILE A 1 75 ? -10.212 -1.535 1.302 1.00 98.00 75 ILE A O 1
ATOM 590 N N . ALA A 1 76 ? -8.585 -0.867 2.685 1.00 98.38 76 ALA A N 1
ATOM 591 C CA . ALA A 1 76 ? -8.041 0.140 1.782 1.00 98.38 76 ALA A CA 1
ATOM 592 C C . ALA A 1 76 ? -6.587 -0.173 1.433 1.00 98.38 76 ALA A C 1
ATOM 594 O O . ALA A 1 76 ? -5.805 -0.605 2.283 1.00 98.38 76 ALA A O 1
ATOM 595 N N . ALA A 1 77 ? -6.203 0.059 0.185 1.00 98.25 77 ALA A N 1
ATOM 596 C CA . ALA A 1 77 ? -4.832 -0.140 -0.264 1.00 98.25 77 ALA A CA 1
ATOM 597 C C . ALA A 1 77 ? -4.500 0.782 -1.439 1.00 98.25 77 ALA A C 1
ATOM 599 O O . ALA A 1 77 ? -5.388 1.299 -2.113 1.00 98.25 77 ALA A O 1
ATOM 600 N N . ASN A 1 78 ? -3.206 0.991 -1.687 1.00 97.06 78 ASN A N 1
ATOM 601 C CA . ASN A 1 78 ? -2.723 1.623 -2.920 1.00 97.06 78 ASN A CA 1
ATOM 602 C C . ASN A 1 78 ? -2.088 0.617 -3.897 1.00 97.06 78 ASN A C 1
ATOM 604 O O . ASN A 1 78 ? -1.731 0.993 -5.008 1.00 97.06 78 ASN A O 1
ATOM 608 N N . ASP A 1 79 ? -1.908 -0.636 -3.476 1.00 94.38 79 ASP A N 1
ATOM 609 C CA . ASP A 1 79 ? -1.378 -1.718 -4.303 1.00 94.38 79 ASP A CA 1
ATOM 610 C C . ASP A 1 79 ? -2.312 -2.924 -4.199 1.00 94.38 79 ASP A C 1
ATOM 612 O O . ASP A 1 79 ? -2.264 -3.708 -3.252 1.00 94.38 79 ASP A O 1
ATOM 616 N N . ILE A 1 80 ? -3.258 -2.993 -5.133 1.00 94.50 80 ILE A N 1
ATOM 617 C CA . ILE A 1 80 ? -4.456 -3.828 -4.992 1.00 94.50 80 ILE A CA 1
ATOM 618 C C . ILE A 1 80 ? -4.345 -5.190 -5.683 1.00 94.50 80 ILE A C 1
ATOM 620 O O . ILE A 1 80 ? -5.182 -6.054 -5.440 1.00 94.50 80 ILE A O 1
ATOM 624 N N . GLY A 1 81 ? -3.327 -5.404 -6.525 1.00 93.69 81 GLY A N 1
ATOM 625 C CA . GLY A 1 81 ? -3.240 -6.557 -7.429 1.00 93.69 81 GLY A CA 1
ATOM 626 C C . GLY A 1 81 ? -3.269 -7.896 -6.694 1.00 93.69 81 GLY A C 1
ATOM 627 O O . GLY A 1 81 ? -4.278 -8.597 -6.698 1.00 93.69 81 GLY A O 1
ATOM 628 N N . ALA A 1 82 ? -2.171 -8.250 -6.023 1.00 94.62 82 ALA A N 1
ATOM 629 C CA . ALA A 1 82 ? -2.094 -9.508 -5.280 1.00 94.62 82 ALA A CA 1
ATOM 630 C C . ALA A 1 82 ? -3.136 -9.582 -4.148 1.00 94.62 82 ALA A C 1
ATOM 632 O O . ALA A 1 82 ? -3.711 -10.645 -3.924 1.00 94.62 82 ALA A O 1
ATOM 633 N N . ILE A 1 83 ? -3.400 -8.463 -3.459 1.00 94.31 83 ILE A N 1
ATOM 634 C CA . ILE A 1 83 ? -4.356 -8.399 -2.344 1.00 94.31 83 ILE A CA 1
ATOM 635 C C . ILE A 1 83 ? -5.741 -8.882 -2.782 1.00 94.31 83 ILE A C 1
ATOM 637 O O . ILE A 1 83 ? -6.300 -9.774 -2.151 1.00 94.31 83 ILE A O 1
ATOM 641 N N . THR A 1 84 ? -6.267 -8.335 -3.878 1.00 92.50 84 THR A N 1
ATOM 642 C CA . THR A 1 84 ? -7.602 -8.687 -4.389 1.00 92.50 84 THR A CA 1
ATOM 643 C C . THR A 1 84 ? -7.622 -10.011 -5.152 1.00 92.50 84 THR A C 1
ATOM 645 O O . THR A 1 84 ? -8.657 -10.665 -5.222 1.00 92.50 84 THR A O 1
ATOM 648 N N . PHE A 1 85 ? -6.485 -10.456 -5.698 1.00 93.19 85 PHE A N 1
ATOM 649 C CA . PHE A 1 85 ? -6.394 -11.766 -6.347 1.00 93.19 85 PHE A CA 1
ATOM 650 C C . PHE A 1 85 ? -6.464 -12.928 -5.344 1.00 93.19 85 PHE A C 1
ATOM 652 O O . PHE A 1 85 ? -7.147 -13.919 -5.593 1.00 93.19 85 PHE A O 1
ATOM 659 N N . TYR A 1 86 ? -5.758 -12.826 -4.212 1.00 90.50 86 TYR A N 1
ATOM 660 C CA . TYR A 1 86 ? -5.702 -13.893 -3.201 1.00 90.50 86 TYR A CA 1
ATOM 661 C C . TYR A 1 86 ? -6.788 -13.792 -2.125 1.00 90.50 86 TYR A C 1
ATOM 663 O O . TYR A 1 86 ? -6.973 -14.742 -1.361 1.00 90.50 86 TYR A O 1
ATOM 671 N N . GLY A 1 87 ? -7.500 -12.671 -2.047 1.00 82.88 87 GLY A N 1
ATOM 672 C CA . GLY A 1 87 ? -8.592 -12.478 -1.107 1.00 82.88 87 GLY A CA 1
ATOM 673 C C . GLY A 1 87 ? -9.762 -11.753 -1.752 1.00 82.88 87 GLY A C 1
ATOM 674 O O . GLY A 1 87 ? -9.589 -10.787 -2.483 1.00 82.88 87 GLY A O 1
ATOM 675 N N . ASN A 1 88 ? -10.977 -12.198 -1.446 1.00 84.88 88 ASN A N 1
ATOM 676 C CA . ASN A 1 88 ? -12.210 -11.579 -1.926 1.00 84.88 88 ASN A CA 1
ATOM 677 C C . ASN A 1 88 ? -12.569 -10.343 -1.076 1.00 84.88 88 ASN A C 1
ATOM 679 O O . ASN A 1 88 ? -13.580 -10.325 -0.380 1.00 84.88 88 ASN A O 1
ATOM 683 N N . HIS A 1 89 ? -11.675 -9.356 -1.037 1.00 87.31 89 HIS A N 1
ATOM 684 C CA . HIS A 1 89 ? -11.835 -8.145 -0.234 1.00 87.31 89 HIS A CA 1
ATOM 685 C C . HIS A 1 89 ? -12.685 -7.100 -0.957 1.00 87.31 89 HIS A C 1
ATOM 687 O O . HIS A 1 89 ? -12.504 -6.875 -2.154 1.00 87.31 89 HIS A O 1
ATOM 693 N N . ASP A 1 90 ? -13.537 -6.398 -0.210 1.00 90.31 90 ASP A N 1
ATOM 694 C CA . ASP A 1 90 ? -14.081 -5.116 -0.661 1.00 90.31 90 ASP A CA 1
ATOM 695 C C . ASP A 1 90 ? -12.969 -4.066 -0.517 1.00 90.31 90 ASP A C 1
ATOM 697 O O . ASP A 1 90 ? -12.676 -3.586 0.579 1.00 90.31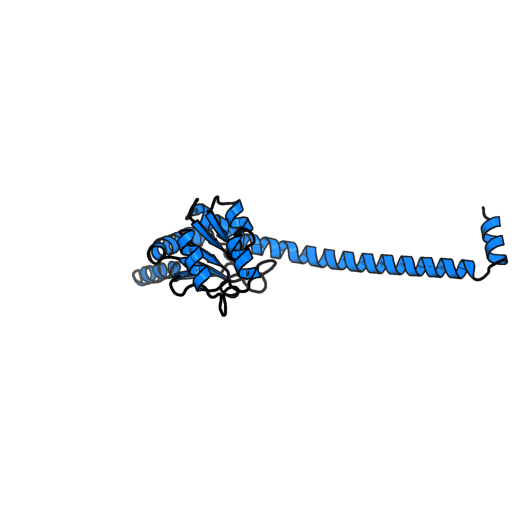 90 ASP A O 1
ATOM 701 N N . CYS A 1 91 ? -12.230 -3.835 -1.603 1.00 96.44 91 CYS A N 1
ATOM 702 C CA . CYS A 1 91 ? -11.012 -3.035 -1.590 1.00 96.44 91 CYS A CA 1
ATOM 703 C C . CYS A 1 91 ? -11.283 -1.608 -2.075 1.00 96.44 91 CYS A C 1
ATOM 705 O O . CYS A 1 91 ? -11.452 -1.373 -3.273 1.00 96.44 91 CYS A O 1
ATOM 707 N N . LEU A 1 92 ? -11.213 -0.646 -1.156 1.00 98.25 92 LEU A N 1
ATOM 708 C CA . LEU A 1 92 ? -11.097 0.771 -1.475 1.00 98.25 92 LEU A CA 1
ATOM 709 C C . LEU A 1 92 ? -9.689 1.051 -2.026 1.00 98.25 92 LEU A C 1
ATOM 711 O O . LEU A 1 92 ? -8.705 1.133 -1.285 1.00 98.25 92 LEU A O 1
ATOM 715 N N . ASP A 1 93 ? -9.589 1.185 -3.346 1.00 97.94 93 ASP A N 1
ATOM 716 C CA . ASP A 1 93 ? -8.347 1.511 -4.036 1.00 97.94 93 ASP A CA 1
ATOM 717 C C . ASP A 1 93 ? -8.085 3.018 -4.000 1.00 97.94 93 ASP A C 1
ATOM 719 O O . ASP A 1 93 ? -8.661 3.800 -4.760 1.00 97.94 93 ASP A O 1
ATOM 723 N N . LEU A 1 94 ? -7.145 3.420 -3.149 1.00 98.19 94 LEU A N 1
ATOM 724 C CA . LEU A 1 94 ? -6.784 4.818 -2.931 1.00 98.19 94 LEU A CA 1
ATOM 725 C C . LEU A 1 94 ? -5.976 5.438 -4.090 1.00 98.19 94 LEU A C 1
ATOM 727 O O . LEU A 1 94 ? -5.686 6.641 -4.066 1.00 98.19 94 LEU A O 1
ATOM 731 N N . VAL A 1 95 ? -5.604 4.660 -5.112 1.00 97.31 95 VAL A N 1
ATOM 732 C CA . VAL A 1 95 ? -4.989 5.151 -6.360 1.00 97.31 95 VAL A CA 1
ATOM 733 C C . VAL A 1 95 ? -6.039 5.389 -7.445 1.00 97.31 95 VAL A C 1
ATOM 735 O O . VAL A 1 95 ? -5.848 6.279 -8.272 1.00 97.31 95 VAL A O 1
ATOM 738 N N . GLY A 1 96 ? -7.162 4.668 -7.413 1.00 96.88 96 GLY A N 1
ATOM 739 C CA . GLY A 1 96 ? -8.258 4.820 -8.374 1.00 96.88 96 GLY A CA 1
ATOM 740 C C . GLY A 1 96 ? -8.106 3.989 -9.653 1.00 96.88 96 GLY A C 1
ATOM 741 O O . GLY A 1 96 ? -8.651 4.358 -10.686 1.00 96.88 96 GLY A O 1
ATOM 742 N N . LEU A 1 97 ? -7.376 2.873 -9.611 1.00 96.44 97 LEU A N 1
ATOM 743 C CA . LEU A 1 97 ? -7.388 1.864 -10.676 1.00 96.44 97 LEU A CA 1
ATOM 744 C C . LEU A 1 97 ? -8.693 1.054 -10.665 1.00 96.44 97 LEU A C 1
ATOM 746 O O . LEU A 1 97 ? -9.206 0.718 -11.730 1.00 96.44 97 LEU A O 1
ATOM 750 N N . ALA A 1 98 ? -9.230 0.755 -9.477 1.00 95.94 98 ALA A N 1
ATOM 751 C CA . ALA A 1 98 ? -10.464 -0.020 -9.300 1.00 95.94 98 ALA A CA 1
ATOM 752 C C . ALA A 1 98 ? -11.621 0.766 -8.657 1.00 95.94 98 ALA A C 1
ATOM 754 O O . ALA A 1 98 ? -12.780 0.391 -8.830 1.00 95.94 98 ALA A O 1
ATOM 755 N N . THR A 1 99 ? -11.346 1.871 -7.959 1.00 97.81 99 THR A N 1
ATOM 756 C CA . THR A 1 99 ? -12.390 2.729 -7.375 1.00 97.81 99 THR A CA 1
ATOM 757 C C . THR A 1 99 ? -12.611 3.960 -8.253 1.00 97.81 99 THR A C 1
ATOM 759 O O . THR A 1 99 ? -11.838 4.917 -8.214 1.00 97.81 99 THR A O 1
ATOM 762 N N . VAL A 1 100 ? -13.690 3.945 -9.044 1.00 97.94 100 VAL A N 1
ATOM 763 C CA . VAL A 1 100 ? -14.012 5.002 -10.026 1.00 97.94 100 VAL A CA 1
ATOM 764 C C . VAL A 1 100 ? -14.120 6.384 -9.382 1.00 97.94 100 VAL A C 1
ATOM 766 O O . VAL A 1 100 ? -13.645 7.363 -9.950 1.00 97.94 100 VAL A O 1
ATOM 769 N N . GLU A 1 101 ? -14.695 6.479 -8.185 1.00 98.31 101 GLU A N 1
ATOM 770 C CA . GLU A 1 101 ? -14.823 7.757 -7.480 1.00 98.31 101 GLU A CA 1
ATOM 771 C C . GLU A 1 101 ? -13.459 8.347 -7.089 1.00 98.31 101 GLU A C 1
ATOM 773 O O . GLU A 1 101 ? -13.227 9.543 -7.259 1.00 98.31 101 GLU A O 1
ATOM 778 N N . VAL A 1 102 ? -12.508 7.506 -6.663 1.00 98.50 102 VAL A N 1
ATOM 779 C CA . VAL A 1 102 ? -11.122 7.935 -6.416 1.00 98.50 102 VAL A CA 1
ATOM 780 C C . VAL A 1 102 ? -10.472 8.412 -7.715 1.00 98.50 102 VAL A C 1
ATOM 782 O O . VAL A 1 102 ? -9.799 9.444 -7.714 1.00 98.50 102 VAL A O 1
ATOM 785 N N . ALA A 1 103 ? -10.697 7.708 -8.829 1.00 98.44 103 ALA A N 1
ATOM 786 C CA . ALA A 1 103 ? -10.186 8.109 -10.139 1.00 98.44 103 ALA A CA 1
ATOM 787 C C . ALA A 1 103 ? -10.707 9.496 -10.560 1.00 98.44 103 ALA A C 1
ATOM 789 O O . ALA A 1 103 ? -9.926 10.350 -10.981 1.00 98.44 103 ALA A O 1
ATOM 790 N N . ASP A 1 104 ? -12.009 9.743 -10.393 1.00 98.56 104 ASP A N 1
ATOM 791 C CA . ASP A 1 104 ? -12.659 11.016 -10.720 1.00 98.56 104 ASP A CA 1
ATOM 792 C C . ASP A 1 104 ? -12.158 12.166 -9.831 1.00 98.56 104 ASP A C 1
ATOM 794 O O . ASP A 1 104 ? -11.770 13.227 -10.330 1.00 98.56 104 ASP A O 1
ATOM 798 N N . LEU A 1 105 ? -12.066 11.942 -8.516 1.00 98.44 105 LEU A N 1
ATOM 799 C CA . LEU A 1 105 ? -11.511 12.920 -7.577 1.00 98.44 105 LEU A CA 1
ATOM 800 C C . LEU A 1 105 ? -10.057 13.265 -7.912 1.00 98.44 105 LEU A C 1
ATOM 802 O O . LEU A 1 105 ? -9.674 14.436 -7.869 1.00 98.44 105 LEU A O 1
ATOM 806 N N . ARG A 1 106 ? -9.238 12.274 -8.283 1.00 97.38 106 ARG A N 1
ATOM 807 C CA . ARG A 1 106 ? -7.848 12.502 -8.703 1.00 97.38 106 ARG A CA 1
ATOM 808 C C . ARG A 1 106 ? -7.770 13.271 -10.017 1.00 97.38 106 ARG A C 1
ATOM 810 O O . ARG A 1 106 ? -7.007 14.230 -10.092 1.00 97.38 106 ARG A O 1
ATOM 817 N N . ALA A 1 107 ? -8.590 12.927 -11.012 1.00 97.88 107 ALA A N 1
ATOM 818 C CA . ALA A 1 107 ? -8.652 13.647 -12.286 1.00 97.88 107 ALA A CA 1
ATOM 819 C C . ALA A 1 107 ? -9.033 15.129 -12.105 1.00 97.88 107 ALA A C 1
ATOM 821 O O . ALA A 1 107 ? -8.553 15.994 -12.838 1.00 97.88 107 ALA A O 1
ATOM 822 N N . LYS A 1 108 ? -9.850 15.432 -11.090 1.00 97.88 108 LYS A N 1
ATOM 823 C CA . LYS A 1 108 ? -10.274 16.792 -10.723 1.00 97.88 108 LYS A CA 1
ATOM 824 C C . LYS A 1 108 ? -9.325 17.510 -9.757 1.00 97.88 108 LYS A C 1
ATOM 826 O O . LYS A 1 108 ? -9.616 18.639 -9.372 1.00 97.88 108 LYS A O 1
ATOM 831 N N . ASN A 1 109 ? -8.209 16.893 -9.353 1.00 96.31 109 ASN A N 1
ATOM 832 C CA . ASN A 1 109 ? -7.328 17.385 -8.280 1.00 96.31 109 ASN A CA 1
ATOM 833 C C . ASN A 1 109 ? -8.074 17.667 -6.956 1.00 96.31 109 ASN A C 1
ATOM 835 O O . ASN A 1 109 ? -7.695 18.552 -6.191 1.00 96.31 109 ASN A O 1
ATOM 839 N N . ALA A 1 110 ? -9.139 16.911 -6.691 1.00 97.75 110 ALA A N 1
ATOM 840 C CA . ALA A 1 110 ? -10.017 17.044 -5.531 1.00 97.75 110 ALA A CA 1
ATOM 841 C C . ALA A 1 110 ? -9.863 15.888 -4.524 1.00 97.75 110 ALA A C 1
ATOM 843 O O . ALA A 1 110 ? -10.580 15.838 -3.529 1.00 97.75 110 ALA A O 1
ATOM 844 N N . PHE A 1 111 ? -8.940 14.951 -4.763 1.00 98.19 111 PHE A N 1
ATOM 845 C CA . PHE A 1 111 ? -8.653 13.863 -3.830 1.00 98.19 111 PHE A CA 1
ATOM 846 C C . PHE A 1 111 ? -7.848 14.391 -2.634 1.00 98.19 111 PHE A C 1
ATOM 848 O O . PHE A 1 111 ? -6.647 14.630 -2.749 1.00 98.19 111 PHE A O 1
ATOM 855 N N . THR A 1 112 ? -8.518 14.622 -1.504 1.00 98.44 112 THR A N 1
ATOM 856 C CA . THR A 1 112 ? -7.934 15.193 -0.277 1.00 98.44 112 THR A CA 1
ATOM 857 C C . THR A 1 112 ? -8.023 14.232 0.912 1.00 98.44 112 THR A C 1
ATOM 859 O O . THR A 1 112 ? -8.688 13.202 0.829 1.00 98.44 112 THR A O 1
ATOM 862 N N . THR A 1 113 ? -7.389 14.572 2.042 1.00 98.50 113 THR A N 1
ATOM 863 C CA . THR A 1 113 ? -7.533 13.845 3.320 1.00 98.50 113 THR A CA 1
ATOM 864 C C . THR A 1 113 ? -8.998 13.634 3.703 1.00 98.50 113 THR A C 1
ATOM 866 O O . THR A 1 113 ? -9.373 12.513 4.035 1.00 98.50 113 THR A O 1
ATOM 869 N N . ASP A 1 114 ? -9.835 14.665 3.570 1.00 98.31 114 ASP A N 1
ATOM 870 C CA . ASP A 1 114 ? -11.266 14.574 3.889 1.00 98.31 114 ASP A CA 1
ATOM 871 C C . ASP A 1 114 ? -11.992 13.592 2.962 1.00 98.31 114 ASP A C 1
ATOM 873 O O . ASP A 1 114 ? -12.876 12.859 3.398 1.00 98.31 114 ASP A O 1
ATOM 877 N N . GLN A 1 115 ? -11.597 13.526 1.684 1.00 98.44 115 GLN A N 1
ATOM 878 C CA . GLN A 1 115 ? -12.150 12.537 0.757 1.00 98.44 115 GLN A CA 1
ATOM 879 C C . GLN A 1 115 ? -11.689 11.118 1.093 1.00 98.44 115 GLN A C 1
ATOM 881 O O . GLN A 1 115 ? -12.492 10.196 1.013 1.00 98.44 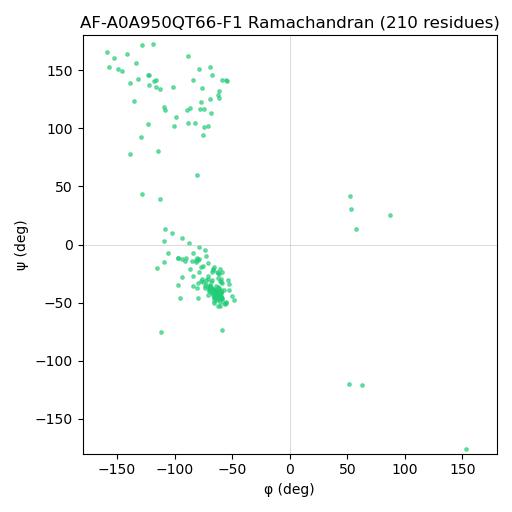115 GLN A O 1
ATOM 886 N N . ILE A 1 116 ? -10.428 10.934 1.502 1.00 98.56 116 ILE A N 1
ATOM 887 C CA . ILE A 1 116 ? -9.930 9.631 1.970 1.00 98.56 116 ILE A CA 1
ATOM 888 C C . ILE A 1 116 ? -10.738 9.171 3.186 1.00 98.56 116 ILE A C 1
ATOM 890 O O . ILE A 1 116 ? -11.168 8.020 3.227 1.00 98.56 116 ILE A O 1
ATOM 894 N N . GLN A 1 117 ? -10.972 10.065 4.151 1.00 98.31 117 GLN A N 1
ATOM 895 C CA . GLN A 1 117 ? -11.775 9.763 5.332 1.00 98.31 117 GLN A CA 1
ATOM 896 C C . GLN A 1 117 ? -13.217 9.405 4.961 1.00 98.31 117 GLN A C 1
ATOM 898 O O . GLN A 1 117 ? -13.681 8.328 5.328 1.00 98.31 117 GLN A O 1
ATOM 903 N N . ARG A 1 118 ? -13.896 10.262 4.188 1.00 98.25 118 ARG A N 1
ATOM 904 C CA . ARG A 1 118 ? -15.282 10.040 3.759 1.00 98.25 118 ARG A CA 1
ATOM 905 C C . ARG A 1 118 ? -15.446 8.698 3.045 1.00 98.25 118 ARG A C 1
ATOM 907 O O . ARG A 1 118 ? -16.308 7.910 3.416 1.00 98.25 118 ARG A O 1
ATOM 914 N N . LEU A 1 119 ? -14.600 8.417 2.053 1.00 98.44 119 LEU A N 1
ATOM 915 C CA . LEU A 1 119 ? -14.665 7.167 1.293 1.00 98.44 119 LEU A CA 1
ATOM 916 C C . LEU A 1 119 ? -14.402 5.953 2.187 1.00 98.44 119 LEU A C 1
ATOM 918 O O . LEU A 1 119 ? -15.075 4.933 2.066 1.00 98.44 119 LEU A O 1
ATOM 922 N N . ALA A 1 120 ? -13.448 6.051 3.113 1.00 98.25 120 ALA A N 1
ATOM 923 C CA . ALA A 1 120 ? -13.173 4.963 4.039 1.00 98.25 120 ALA A CA 1
ATOM 924 C C . ALA A 1 120 ? -14.358 4.671 4.969 1.00 98.25 120 ALA A C 1
ATOM 926 O O . ALA A 1 120 ? -14.647 3.499 5.215 1.00 98.25 120 ALA A O 1
ATOM 927 N N . GLU A 1 121 ? -15.062 5.704 5.438 1.00 97.56 121 GLU A N 1
ATOM 928 C CA . GLU A 1 121 ? -16.289 5.576 6.232 1.00 97.56 121 GLU A CA 1
ATOM 929 C C . GLU A 1 121 ? -17.437 4.959 5.416 1.00 97.56 121 GLU A C 1
ATOM 931 O O . GLU A 1 121 ? -18.079 4.011 5.873 1.00 97.56 121 GLU A O 1
ATOM 936 N N . GLU A 1 122 ? -17.659 5.432 4.186 1.00 97.50 122 GLU A N 1
ATOM 937 C CA . GLU A 1 122 ? -18.693 4.919 3.274 1.00 97.50 122 GLU A CA 1
ATOM 938 C C . GLU A 1 122 ? -18.482 3.435 2.939 1.00 97.50 122 GLU A C 1
ATOM 940 O O . GLU A 1 122 ? -19.420 2.638 3.013 1.00 97.50 122 GLU A O 1
ATOM 945 N N . HIS A 1 123 ? -17.234 3.044 2.667 1.00 96.88 123 HIS A N 1
ATOM 946 C CA . HIS A 1 123 ? -16.838 1.654 2.429 1.00 96.88 123 HIS A CA 1
ATOM 947 C C . HIS A 1 123 ? -16.697 0.828 3.718 1.00 96.88 123 HIS A C 1
ATOM 949 O O . HIS A 1 123 ? -16.408 -0.365 3.652 1.00 96.88 123 HIS A O 1
ATOM 955 N N . ARG A 1 124 ? -16.894 1.425 4.904 1.00 97.12 124 ARG A N 1
ATOM 956 C CA . ARG A 1 124 ? -16.731 0.761 6.215 1.00 97.12 124 ARG A CA 1
ATOM 957 C C . ARG A 1 124 ? -15.369 0.078 6.355 1.00 97.12 124 ARG A C 1
ATOM 959 O O . ARG A 1 124 ? -15.258 -1.051 6.840 1.00 97.12 124 ARG A O 1
ATOM 966 N N . THR A 1 125 ? -14.338 0.763 5.878 1.00 98.19 125 THR A N 1
ATOM 967 C CA . THR A 1 125 ? -12.970 0.258 5.810 1.00 98.19 125 THR A CA 1
ATOM 968 C C . THR A 1 125 ? -12.457 -0.033 7.214 1.00 98.19 125 THR A C 1
ATOM 970 O O . THR A 1 125 ? -12.513 0.819 8.095 1.00 98.19 125 THR A O 1
ATOM 973 N N . ARG A 1 126 ? -11.924 -1.237 7.435 1.00 97.81 126 ARG A N 1
ATOM 974 C CA . ARG A 1 126 ? -11.417 -1.655 8.754 1.00 97.81 126 ARG A CA 1
ATOM 975 C C . ARG A 1 126 ? -9.915 -1.432 8.895 1.00 97.81 126 ARG A C 1
ATOM 977 O O . ARG A 1 126 ? -9.434 -0.900 9.896 1.00 97.81 126 ARG A O 1
ATOM 984 N N . VAL A 1 127 ? -9.169 -1.829 7.870 1.00 98.38 127 VAL A N 1
ATOM 985 C CA . VAL A 1 127 ? -7.707 -1.750 7.827 1.00 98.38 127 VAL A CA 1
ATOM 986 C C . VAL A 1 127 ? -7.261 -1.133 6.512 1.00 98.38 127 VAL A C 1
ATOM 988 O O . VAL A 1 127 ? -7.837 -1.416 5.461 1.00 98.38 127 VAL A O 1
ATOM 991 N N . ALA A 1 128 ? -6.209 -0.322 6.570 1.00 98.62 128 ALA A N 1
ATOM 992 C CA . ALA A 1 128 ? -5.522 0.163 5.386 1.00 98.62 128 ALA A CA 1
ATOM 993 C C . ALA A 1 128 ? -4.082 -0.353 5.339 1.00 98.62 128 ALA A C 1
ATOM 995 O O . ALA A 1 128 ? -3.374 -0.316 6.347 1.00 98.62 128 ALA A O 1
ATOM 996 N N . VAL A 1 129 ? -3.643 -0.821 4.171 1.00 98.50 129 VAL A N 1
ATOM 997 C CA . VAL A 1 129 ? -2.269 -1.277 3.927 1.00 98.50 129 VAL A CA 1
ATOM 998 C C . VAL A 1 129 ?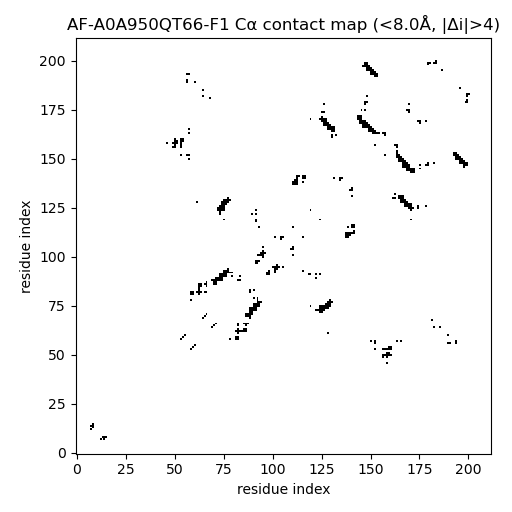 -1.695 -0.466 2.776 1.00 98.50 129 VAL A C 1
ATOM 1000 O O . VAL A 1 129 ? -2.075 -0.662 1.622 1.00 98.50 129 VAL A O 1
ATOM 1003 N N . VAL A 1 130 ? -0.829 0.496 3.100 1.00 98.56 130 VAL A N 1
ATOM 1004 C CA . VAL A 1 130 ? -0.436 1.545 2.151 1.00 98.56 130 VAL A CA 1
ATOM 1005 C C . VAL A 1 130 ? 1.039 1.930 2.216 1.00 98.56 130 VAL A C 1
ATOM 1007 O O . VAL A 1 130 ? 1.710 1.664 3.212 1.00 98.56 130 VAL A O 1
ATOM 1010 N N . TYR A 1 131 ? 1.529 2.615 1.181 1.00 98.38 131 TYR A N 1
ATOM 1011 C CA . TYR A 1 131 ? 2.792 3.358 1.164 1.00 98.38 131 TYR A CA 1
ATOM 1012 C C . TYR A 1 131 ? 2.556 4.797 1.646 1.00 98.38 131 TYR A C 1
ATOM 1014 O O . TYR A 1 131 ? 2.044 5.615 0.880 1.00 98.38 131 TYR A O 1
ATOM 1022 N N . PRO A 1 132 ? 2.933 5.174 2.884 1.00 98.00 132 PRO A N 1
ATOM 1023 C CA . PRO A 1 132 ? 2.630 6.513 3.401 1.00 98.00 132 PRO A CA 1
ATOM 1024 C C . PRO A 1 132 ? 3.274 7.645 2.593 1.00 98.00 132 PRO A C 1
ATOM 1026 O O . PRO A 1 132 ? 2.738 8.748 2.544 1.00 98.00 132 PRO A O 1
ATOM 1029 N N . SER A 1 133 ? 4.381 7.366 1.898 1.00 97.31 133 SER A N 1
ATOM 1030 C CA . SER A 1 133 ? 5.056 8.312 1.000 1.00 97.31 133 SER A CA 1
ATOM 1031 C C . SER A 1 133 ? 4.177 8.794 -0.164 1.00 97.31 133 SER A C 1
ATOM 1033 O O . SER A 1 133 ? 4.444 9.857 -0.720 1.00 97.31 133 SER A O 1
ATOM 1035 N N . TRP A 1 134 ? 3.117 8.058 -0.521 1.00 97.75 134 TRP A N 1
ATOM 1036 C CA . TRP A 1 134 ? 2.184 8.432 -1.590 1.00 97.75 134 TRP A CA 1
ATOM 1037 C C . TRP A 1 134 ? 1.077 9.388 -1.106 1.00 97.75 134 TRP A C 1
ATOM 1039 O O . TRP A 1 134 ? 0.415 10.035 -1.921 1.00 97.75 134 TRP A O 1
ATOM 1049 N N . PHE A 1 135 ? 0.898 9.527 0.211 1.00 97.81 135 PHE A N 1
ATOM 1050 C CA . PHE A 1 135 ? -0.190 10.281 0.839 1.00 97.81 135 PHE A CA 1
ATOM 1051 C C . PHE A 1 135 ? 0.360 11.494 1.596 1.00 97.81 135 PHE A C 1
ATOM 1053 O O . PHE A 1 135 ? 0.547 11.482 2.813 1.00 97.81 135 PHE A O 1
ATOM 1060 N N . VAL A 1 136 ? 0.646 12.561 0.846 1.00 96.44 136 VAL A N 1
ATOM 1061 C CA . VAL A 1 136 ? 1.290 13.794 1.329 1.00 96.44 136 VAL A CA 1
ATOM 1062 C C . VAL A 1 136 ? 0.493 15.043 0.938 1.00 96.44 136 VAL A C 1
ATOM 1064 O O . VAL A 1 136 ? -0.457 14.979 0.162 1.00 96.44 136 VAL A O 1
ATOM 1067 N N . GLY A 1 137 ? 0.885 16.208 1.463 1.00 96.25 137 GLY A N 1
ATOM 1068 C CA . GLY A 1 137 ? 0.262 17.486 1.099 1.00 96.25 137 GLY A CA 1
ATOM 1069 C C . GLY A 1 137 ? -1.218 17.551 1.483 1.00 96.25 137 GLY A C 1
ATOM 1070 O O . GLY A 1 137 ? -1.544 17.431 2.662 1.00 96.25 137 GLY A O 1
ATOM 1071 N N . THR A 1 138 ? -2.088 17.758 0.493 1.00 95.56 138 THR A N 1
ATOM 1072 C CA . THR A 1 138 ? -3.552 17.818 0.651 1.00 95.56 138 THR A CA 1
ATOM 1073 C C . THR A 1 138 ? -4.219 16.442 0.699 1.00 95.56 138 THR A C 1
ATOM 1075 O O . THR A 1 138 ? -5.376 16.364 1.096 1.00 95.56 138 THR A O 1
ATOM 1078 N N . GLN A 1 139 ? -3.509 15.369 0.331 1.00 95.75 139 GLN A N 1
ATOM 1079 C CA . GLN A 1 139 ? -3.998 13.983 0.280 1.00 95.75 139 GLN A CA 1
ATOM 1080 C C . GLN A 1 139 ? -3.315 13.094 1.332 1.00 95.75 139 GLN A C 1
ATOM 1082 O O . GLN A 1 139 ? -2.933 11.958 1.057 1.00 95.75 139 GLN A O 1
ATOM 1087 N N . LYS A 1 140 ? -3.092 13.627 2.538 1.00 97.88 140 LYS A N 1
ATOM 1088 C CA . LYS A 1 140 ? -2.527 12.852 3.653 1.00 97.88 140 LYS A CA 1
ATOM 1089 C C . LYS A 1 140 ? -3.526 11.816 4.148 1.00 97.88 140 LYS A C 1
ATOM 1091 O O . LYS A 1 140 ? -4.731 12.047 4.066 1.00 97.88 140 LYS A O 1
ATOM 1096 N N . LEU A 1 141 ? -3.026 10.722 4.715 1.00 98.06 141 LEU A N 1
ATOM 1097 C CA . LEU A 1 141 ? -3.876 9.790 5.458 1.00 98.06 141 LEU A CA 1
ATOM 1098 C C . LEU A 1 141 ? -4.560 10.531 6.626 1.00 98.06 141 LEU A C 1
ATOM 1100 O O . LEU A 1 141 ? -3.906 11.386 7.238 1.00 98.06 141 LEU A O 1
ATOM 1104 N N . PRO A 1 142 ? -5.838 10.238 6.932 1.00 97.62 142 PRO A N 1
ATOM 1105 C CA . PRO A 1 142 ? -6.539 10.845 8.062 1.00 97.62 142 PRO A CA 1
ATOM 1106 C C . PRO A 1 142 ? -5.769 10.658 9.374 1.00 97.62 142 PRO A C 1
ATOM 1108 O O . PRO A 1 142 ? -5.202 9.594 9.618 1.00 97.62 142 PRO A O 1
ATOM 1111 N N . SER A 1 143 ? -5.753 11.681 10.232 1.00 95.50 143 SER A N 1
ATOM 1112 C CA . SER A 1 143 ? -5.024 11.641 11.513 1.00 95.50 143 SER A CA 1
ATOM 1113 C C . SER A 1 143 ? -5.533 10.567 12.469 1.00 95.50 143 SER A C 1
ATOM 1115 O O . SER A 1 143 ? -4.787 10.108 13.332 1.00 95.50 143 SER A O 1
ATOM 1117 N N . ASP A 1 144 ? -6.793 10.173 12.302 1.00 93.88 144 ASP A N 1
ATOM 1118 C CA . ASP A 1 144 ? -7.476 9.212 13.162 1.00 93.88 144 ASP A CA 1
ATOM 1119 C C . ASP A 1 144 ? -7.109 7.763 12.810 1.00 93.88 144 ASP A C 1
ATOM 1121 O O . ASP A 1 144 ? -7.382 6.843 13.581 1.00 93.88 144 ASP A O 1
ATOM 1125 N N . TRP A 1 145 ? -6.445 7.548 11.667 1.00 97.81 145 TRP A N 1
ATOM 1126 C CA . TRP A 1 145 ? -5.918 6.243 11.293 1.00 97.81 145 TRP A CA 1
ATOM 1127 C C . TRP A 1 145 ? -4.681 5.925 12.125 1.00 97.81 145 TRP A C 1
ATOM 1129 O O . TRP A 1 145 ? -3.631 6.563 12.015 1.00 97.81 145 TRP A O 1
ATOM 1139 N N . LEU A 1 146 ? -4.776 4.879 12.938 1.00 97.69 146 LEU A N 1
ATOM 1140 C CA . LEU A 1 146 ? -3.710 4.502 13.854 1.00 97.69 146 LEU A CA 1
ATOM 1141 C C . LEU A 1 146 ? -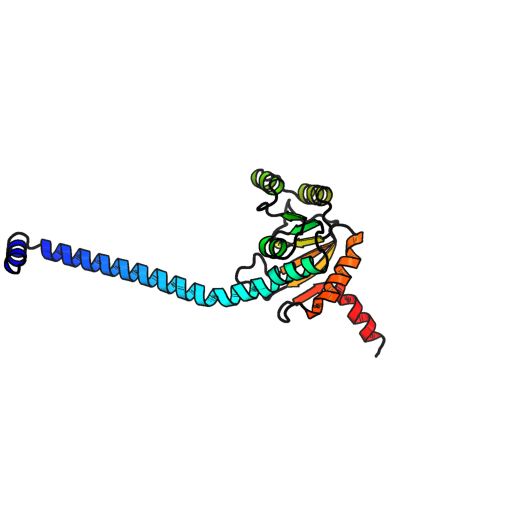2.744 3.541 13.172 1.00 97.69 146 LEU A C 1
ATOM 1143 O O . LEU A 1 146 ? -3.100 2.410 12.847 1.00 97.69 146 LEU A O 1
ATOM 1147 N N . GLN A 1 147 ? -1.494 3.965 12.983 1.00 97.88 147 GLN A N 1
ATOM 1148 C CA . GLN A 1 147 ? -0.448 3.089 12.459 1.00 97.88 147 GLN A CA 1
ATOM 1149 C C . GLN A 1 147 ? -0.102 2.004 13.485 1.00 97.88 147 GLN A C 1
ATOM 1151 O O . GLN A 1 147 ? 0.477 2.279 14.537 1.00 97.88 147 GLN A O 1
ATOM 1156 N N . VAL A 1 148 ? -0.409 0.749 13.164 1.00 98.31 148 VAL A N 1
ATOM 1157 C CA . VAL A 1 148 ? -0.203 -0.386 14.075 1.00 98.31 148 VAL A CA 1
ATOM 1158 C C . VAL A 1 148 ? 1.100 -1.116 13.787 1.00 98.31 148 VAL A C 1
ATOM 1160 O O . VAL A 1 148 ? 1.773 -1.589 14.710 1.00 98.31 148 VAL A O 1
ATOM 1163 N N . GLY A 1 149 ? 1.480 -1.196 12.515 1.00 98.06 149 GLY A N 1
ATOM 1164 C CA . GLY A 1 149 ? 2.654 -1.936 12.088 1.00 98.06 149 GLY A CA 1
ATOM 1165 C C . GLY A 1 149 ? 3.194 -1.496 10.745 1.00 98.06 149 GLY A C 1
ATOM 1166 O O . GLY A 1 149 ? 2.546 -0.770 9.999 1.00 98.06 149 GLY A O 1
ATOM 1167 N N . THR A 1 150 ? 4.415 -1.925 10.459 1.00 98.50 150 THR A N 1
ATOM 1168 C CA . THR A 1 150 ? 5.135 -1.613 9.228 1.00 98.50 150 THR A CA 1
ATOM 1169 C C . THR A 1 150 ? 5.998 -2.791 8.825 1.00 98.50 150 THR A C 1
ATOM 1171 O O . THR A 1 150 ? 6.506 -3.509 9.697 1.00 98.50 150 THR A O 1
ATOM 1174 N N . TRP A 1 151 ? 6.190 -2.926 7.518 1.00 98.38 151 TRP A N 1
ATOM 1175 C CA . TRP A 1 151 ? 7.187 -3.788 6.904 1.00 98.38 151 TRP A CA 1
ATOM 1176 C C . TRP A 1 151 ? 8.093 -2.947 6.014 1.00 98.38 151 TRP A C 1
ATOM 1178 O O . TRP A 1 151 ? 7.627 -2.070 5.281 1.00 98.38 151 TRP A O 1
ATOM 1188 N N . ARG A 1 152 ? 9.397 -3.208 6.087 1.00 97.94 152 ARG A N 1
ATOM 1189 C CA . ARG A 1 152 ? 10.405 -2.474 5.333 1.00 97.94 152 ARG A CA 1
ATOM 1190 C C . ARG A 1 152 ? 11.422 -3.415 4.708 1.00 97.94 152 ARG A C 1
ATOM 1192 O O . ARG A 1 152 ? 12.092 -4.162 5.412 1.00 97.94 152 ARG A O 1
ATOM 1199 N N . LEU A 1 153 ? 11.567 -3.324 3.394 1.00 96.50 153 LEU A N 1
ATOM 1200 C CA . LEU A 1 153 ? 12.646 -3.981 2.663 1.00 96.50 153 LEU A CA 1
ATOM 1201 C C . LEU A 1 153 ? 13.878 -3.074 2.614 1.00 96.50 153 LEU A C 1
ATOM 1203 O O . LEU A 1 153 ? 13.789 -1.854 2.802 1.00 96.50 153 LEU A O 1
ATOM 1207 N N . ASN A 1 154 ? 15.036 -3.660 2.322 1.00 93.12 154 ASN A N 1
ATOM 1208 C CA . ASN A 1 154 ? 16.217 -2.876 2.004 1.00 93.12 154 ASN A CA 1
ATOM 1209 C C . ASN A 1 154 ? 15.946 -2.040 0.732 1.00 93.12 154 ASN A C 1
ATOM 1211 O O . ASN A 1 154 ? 15.480 -2.596 -0.263 1.00 93.12 154 ASN A O 1
ATOM 1215 N N . PRO A 1 155 ? 16.245 -0.726 0.700 1.00 88.31 155 PRO A N 1
ATOM 1216 C CA . PRO A 1 155 ? 16.076 0.088 -0.505 1.00 88.31 155 PRO A CA 1
ATOM 1217 C C . PRO A 1 155 ? 16.768 -0.472 -1.757 1.00 88.31 155 PRO A C 1
ATOM 1219 O O . PRO A 1 155 ? 16.263 -0.283 -2.863 1.00 88.31 155 PRO A O 1
ATOM 1222 N N . TYR A 1 156 ? 17.885 -1.192 -1.599 1.00 86.25 156 TYR A N 1
ATOM 1223 C CA . TYR A 1 156 ? 18.582 -1.851 -2.712 1.00 86.25 156 TYR A CA 1
ATOM 1224 C C . TYR A 1 156 ? 17.818 -3.058 -3.286 1.00 86.25 156 TYR A C 1
ATOM 1226 O O . TYR A 1 156 ? 18.104 -3.493 -4.397 1.00 86.25 156 TYR A O 1
ATOM 1234 N N . GLU A 1 157 ? 16.824 -3.568 -2.558 1.00 84.94 157 GLU A N 1
ATOM 1235 C CA . GLU A 1 157 ? 15.965 -4.700 -2.928 1.00 84.94 157 GLU A CA 1
ATOM 1236 C C . GLU A 1 157 ? 14.584 -4.240 -3.413 1.00 84.94 157 GLU A C 1
ATOM 1238 O O . GLU A 1 157 ? 13.687 -5.055 -3.597 1.00 84.94 157 GLU A O 1
ATOM 1243 N N . ARG A 1 158 ? 14.384 -2.933 -3.641 1.00 85.75 158 ARG A N 1
ATOM 1244 C CA . ARG A 1 158 ? 13.089 -2.372 -4.057 1.00 85.75 158 ARG A CA 1
ATOM 1245 C C . ARG A 1 158 ? 12.502 -3.063 -5.288 1.00 85.75 158 ARG A C 1
ATOM 1247 O O . ARG A 1 158 ? 11.287 -3.223 -5.369 1.00 85.75 158 ARG A O 1
ATOM 1254 N N . GLY A 1 159 ? 13.346 -3.416 -6.258 1.00 86.94 159 GLY A N 1
ATOM 1255 C CA . GLY A 1 159 ? 12.905 -4.020 -7.511 1.00 86.94 159 GLY A CA 1
ATOM 1256 C C . GLY A 1 159 ? 11.786 -3.205 -8.170 1.00 86.94 159 GLY A C 1
ATOM 1257 O O . GLY A 1 159 ? 11.964 -2.024 -8.467 1.00 86.94 159 GLY A O 1
ATOM 1258 N N . PHE A 1 160 ? 10.623 -3.832 -8.357 1.00 88.81 160 PHE A N 1
ATOM 1259 C CA . PHE A 1 160 ? 9.443 -3.226 -8.988 1.00 88.81 160 PHE A CA 1
ATOM 1260 C C . PHE A 1 160 ? 8.441 -2.601 -8.003 1.00 88.81 160 PHE A C 1
ATOM 1262 O O . PHE A 1 160 ? 7.379 -2.153 -8.428 1.00 88.81 160 PHE A O 1
ATOM 1269 N N . LEU A 1 161 ? 8.752 -2.553 -6.704 1.00 93.19 161 LEU A N 1
ATOM 1270 C CA . LEU A 1 161 ? 7.833 -2.024 -5.698 1.00 93.19 161 LEU A CA 1
ATOM 1271 C C . LEU A 1 161 ? 7.601 -0.513 -5.844 1.00 93.19 161 LEU A C 1
ATOM 1273 O O . LEU A 1 161 ? 8.514 0.271 -6.150 1.00 93.19 161 LEU A O 1
ATOM 1277 N N . GLY A 1 162 ? 6.371 -0.095 -5.532 1.00 91.50 162 GLY A N 1
ATOM 1278 C CA . GLY A 1 162 ? 5.992 1.316 -5.425 1.00 91.50 162 GLY A CA 1
ATOM 1279 C C . GLY A 1 162 ? 6.666 2.032 -4.247 1.00 91.50 162 GLY A C 1
ATOM 1280 O O . GLY A 1 162 ? 7.007 3.213 -4.362 1.00 91.50 162 GLY A O 1
ATOM 1281 N N . ASP A 1 163 ? 6.949 1.304 -3.165 1.00 96.25 163 ASP A N 1
ATOM 1282 C CA . ASP A 1 163 ? 7.849 1.690 -2.077 1.00 96.25 163 ASP A CA 1
ATOM 1283 C C . ASP A 1 163 ? 8.360 0.431 -1.345 1.00 96.25 163 ASP A C 1
ATOM 1285 O O . ASP A 1 163 ? 7.698 -0.601 -1.298 1.00 96.25 163 ASP A O 1
ATOM 1289 N N . THR A 1 164 ? 9.543 0.513 -0.744 1.00 96.94 164 THR A N 1
ATOM 1290 C CA . THR A 1 164 ? 10.072 -0.520 0.165 1.00 96.94 164 THR A CA 1
ATOM 1291 C C . THR A 1 164 ? 9.410 -0.512 1.538 1.00 96.94 164 THR A C 1
ATOM 1293 O O . THR A 1 164 ? 9.521 -1.500 2.261 1.00 96.94 164 THR A O 1
ATOM 1296 N N . TYR A 1 165 ? 8.752 0.589 1.905 1.00 97.81 165 TYR A N 1
ATOM 1297 C CA . TYR A 1 165 ? 8.098 0.779 3.194 1.00 97.81 165 TYR A CA 1
ATOM 1298 C C . TYR A 1 165 ? 6.574 0.747 3.044 1.00 97.81 165 TYR A C 1
ATOM 1300 O O . TYR A 1 165 ? 5.988 1.629 2.419 1.00 97.81 165 TYR A O 1
ATOM 1308 N N . VAL A 1 166 ? 5.943 -0.252 3.662 1.00 98.50 166 VAL A N 1
ATOM 1309 C CA . VAL A 1 166 ? 4.484 -0.386 3.746 1.00 98.50 166 VAL A CA 1
ATOM 1310 C C . VAL A 1 166 ? 4.040 -0.335 5.201 1.00 98.50 166 VAL A C 1
ATOM 1312 O O . VAL A 1 166 ? 4.695 -0.883 6.092 1.00 98.50 166 VAL A O 1
ATOM 1315 N N . ALA A 1 167 ? 2.924 0.339 5.449 1.00 98.62 167 ALA A N 1
ATOM 1316 C CA . ALA A 1 167 ? 2.358 0.526 6.772 1.00 98.62 167 ALA A CA 1
ATOM 1317 C C . ALA A 1 167 ? 0.919 0.007 6.837 1.00 98.62 167 ALA A C 1
ATOM 1319 O O . ALA A 1 167 ? 0.156 0.094 5.876 1.00 98.62 167 ALA A O 1
ATOM 1320 N N . PHE A 1 168 ? 0.575 -0.527 8.005 1.00 98.75 168 PHE A N 1
ATOM 1321 C CA . PHE A 1 168 ? -0.720 -1.092 8.347 1.00 98.75 168 PHE A CA 1
ATOM 1322 C C . PHE A 1 168 ? -1.403 -0.159 9.342 1.00 98.75 168 PHE A C 1
ATOM 1324 O O . PHE A 1 168 ? -0.896 0.047 10.452 1.00 98.75 168 PHE A O 1
ATOM 1331 N N . TYR A 1 169 ? -2.552 0.381 8.953 1.00 98.75 169 TYR A N 1
ATOM 1332 C CA . TYR A 1 169 ? -3.342 1.305 9.753 1.00 98.75 169 TYR A CA 1
ATOM 1333 C C . TYR A 1 169 ? -4.659 0.664 10.173 1.00 98.75 169 TYR A C 1
ATOM 1335 O O . TYR A 1 169 ? -5.365 0.088 9.347 1.00 98.75 169 TYR A O 1
ATOM 1343 N N . ALA A 1 170 ? -5.007 0.808 11.447 1.00 98.38 170 ALA A N 1
ATOM 1344 C CA . ALA A 1 170 ? -6.374 0.634 11.905 1.00 98.38 170 ALA A CA 1
ATOM 1345 C C . ALA A 1 170 ? -7.149 1.904 11.531 1.00 98.38 170 ALA A C 1
ATOM 1347 O O . ALA A 1 170 ? -6.801 2.990 11.995 1.00 98.38 170 ALA A O 1
ATOM 1348 N N . VAL A 1 171 ? -8.161 1.772 10.669 1.00 98.06 171 VAL A N 1
ATOM 1349 C CA . VAL A 1 171 ? -8.964 2.916 10.196 1.00 98.06 171 VAL A CA 1
ATOM 1350 C C . VAL A 1 171 ? -9.864 3.457 11.306 1.00 98.06 171 VAL A C 1
ATOM 1352 O O . VAL A 1 171 ? -10.110 4.657 11.377 1.00 98.06 171 VAL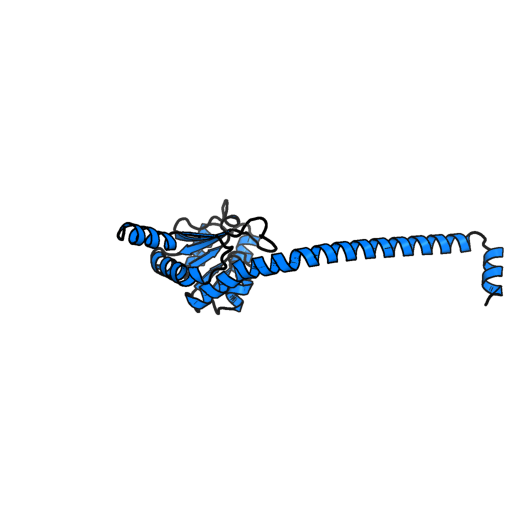 A O 1
ATOM 1355 N N . HIS A 1 172 ? -10.280 2.580 12.221 1.00 94.00 172 HIS A N 1
ATOM 1356 C CA . HIS A 1 172 ? -10.993 2.941 13.439 1.00 94.00 172 HIS A CA 1
ATOM 1357 C C . HIS A 1 172 ? -10.225 2.453 14.676 1.00 94.00 172 HIS A C 1
ATOM 1359 O O . HIS A 1 172 ? -9.642 1.364 14.634 1.00 94.00 172 HIS A O 1
ATOM 1365 N N . PRO A 1 173 ? -10.256 3.183 15.810 1.00 92.50 173 PRO A N 1
ATOM 1366 C CA . PRO A 1 173 ? -9.542 2.787 17.025 1.00 92.50 173 PRO A CA 1
ATOM 1367 C C . PRO A 1 173 ? -9.838 1.358 17.497 1.00 92.50 173 PRO A C 1
ATOM 1369 O O . PRO A 1 173 ? -8.936 0.676 17.984 1.00 92.50 173 PRO A O 1
ATOM 1372 N N . GLN A 1 174 ? -11.067 0.878 17.293 1.00 94.69 174 GLN A N 1
ATOM 1373 C CA . GLN A 1 174 ? -11.524 -0.464 17.667 1.00 94.69 174 GLN A CA 1
ATOM 1374 C C . GLN A 1 174 ? -10.781 -1.587 16.918 1.00 94.69 174 GLN A C 1
ATOM 1376 O O . GLN A 1 174 ? -10.679 -2.698 17.433 1.00 94.69 174 GLN A O 1
ATOM 1381 N N . GLU A 1 175 ? -10.212 -1.312 15.740 1.00 96.62 175 GLU A N 1
ATOM 1382 C CA . GLU A 1 175 ? -9.461 -2.296 14.945 1.00 96.62 175 GLU A CA 1
ATOM 1383 C C . GLU A 1 175 ? -8.010 -2.467 15.420 1.00 96.62 175 GLU A C 1
ATOM 1385 O O . GLU A 1 175 ? -7.348 -3.449 15.080 1.00 96.62 175 GLU A O 1
ATOM 1390 N N . THR A 1 176 ? -7.504 -1.547 16.246 1.00 96.56 176 THR A N 1
ATOM 1391 C CA . THR A 1 176 ? -6.090 -1.485 16.650 1.00 96.56 176 THR A CA 1
ATOM 1392 C C . THR A 1 176 ? -5.602 -2.776 17.299 1.00 96.56 176 THR A C 1
ATOM 1394 O O . THR A 1 176 ? -4.567 -3.323 16.911 1.00 96.56 176 THR A O 1
ATOM 1397 N N . GLU A 1 177 ? -6.341 -3.290 18.286 1.00 96.19 177 GLU A N 1
ATOM 1398 C CA . GLU A 1 177 ? -5.936 -4.494 19.017 1.00 96.19 177 GLU A CA 1
ATOM 1399 C C . GLU A 1 177 ? -5.981 -5.745 18.140 1.00 96.19 177 GLU A C 1
ATOM 1401 O O . GLU A 1 177 ? -5.087 -6.595 18.217 1.00 96.19 177 GLU A O 1
ATOM 1406 N N . TYR A 1 178 ? -7.015 -5.860 17.304 1.00 97.75 178 TYR A N 1
ATOM 1407 C CA . TYR A 1 178 ? -7.166 -6.987 16.393 1.00 97.75 178 TYR A CA 1
ATOM 1408 C C . TYR A 1 178 ? -6.061 -6.982 15.334 1.00 97.75 178 TYR A C 1
ATOM 1410 O O . TYR A 1 178 ? -5.409 -8.008 15.118 1.00 97.75 178 TYR A O 1
ATOM 1418 N N . LEU A 1 179 ? -5.769 -5.818 14.745 1.00 98.44 17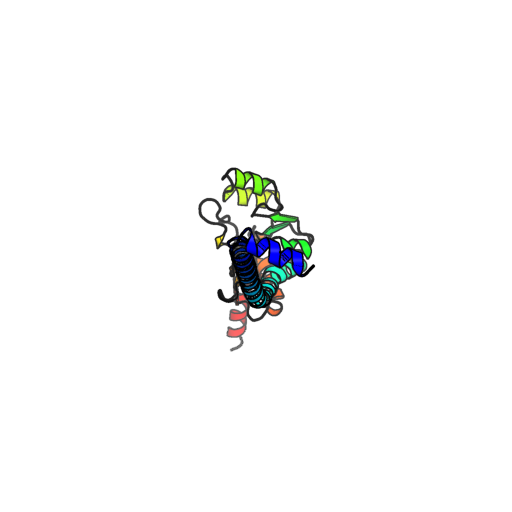9 LEU A N 1
ATOM 1419 C CA . LEU A 1 179 ? -4.680 -5.642 13.790 1.00 98.44 179 LEU A CA 1
ATOM 1420 C C . LEU A 1 179 ? -3.320 -5.968 14.418 1.00 98.44 179 LEU A C 1
ATOM 1422 O O . LEU A 1 179 ? -2.542 -6.722 13.833 1.00 98.44 179 LEU A O 1
ATOM 1426 N N . ALA A 1 180 ? -3.045 -5.477 15.630 1.00 98.19 180 ALA A N 1
ATOM 1427 C CA . ALA A 1 180 ? -1.781 -5.741 16.315 1.00 98.19 180 ALA A CA 1
ATOM 1428 C C . ALA A 1 180 ? -1.594 -7.238 16.602 1.00 98.19 180 ALA A C 1
ATOM 1430 O O . ALA A 1 180 ? -0.523 -7.799 16.368 1.00 98.19 180 ALA A O 1
ATOM 1431 N N . ARG A 1 181 ? -2.643 -7.910 17.084 1.00 97.69 181 ARG A N 1
ATOM 1432 C CA . ARG A 1 181 ? -2.613 -9.352 17.355 1.00 97.69 181 ARG A CA 1
ATOM 1433 C C . ARG A 1 181 ? -2.418 -10.166 16.079 1.00 97.69 181 ARG A C 1
ATOM 1435 O O . ARG A 1 181 ? -1.639 -11.114 16.086 1.00 97.69 181 ARG A O 1
ATOM 1442 N N . SER A 1 182 ? -3.085 -9.771 15.000 1.00 98.38 182 SER A N 1
ATOM 1443 C CA . SER A 1 182 ? -2.982 -10.418 13.691 1.00 98.38 182 SER A CA 1
ATOM 1444 C C . SER A 1 182 ? -1.574 -10.289 13.113 1.00 98.38 182 SER A C 1
ATOM 1446 O O . SER A 1 182 ? -1.002 -11.280 12.666 1.00 98.38 182 SER A O 1
ATOM 1448 N N . LEU A 1 183 ? -0.973 -9.093 13.180 1.00 98.31 183 LEU A N 1
ATOM 1449 C CA . LEU A 1 183 ? 0.406 -8.861 12.735 1.00 98.31 183 LEU A CA 1
ATOM 1450 C C . LEU A 1 183 ? 1.402 -9.703 13.538 1.00 98.31 183 LEU A C 1
ATOM 1452 O O . LEU A 1 183 ? 2.261 -10.351 12.951 1.00 98.31 183 LEU A O 1
ATOM 1456 N N . ARG A 1 184 ? 1.232 -9.787 14.864 1.00 97.69 184 ARG A N 1
ATOM 1457 C CA . ARG A 1 184 ? 2.053 -10.663 15.716 1.00 97.69 184 ARG A CA 1
ATOM 1458 C C . ARG A 1 184 ? 1.914 -12.136 15.338 1.00 97.69 184 ARG A C 1
ATOM 1460 O O . ARG A 1 184 ? 2.907 -12.839 15.232 1.00 97.69 184 ARG A O 1
ATOM 1467 N N . ALA A 1 185 ? 0.691 -12.610 15.118 1.00 97.81 185 ALA A N 1
ATOM 1468 C CA . ALA A 1 185 ? 0.450 -13.996 14.723 1.00 97.81 185 ALA A CA 1
ATOM 1469 C C . ALA A 1 185 ? 0.994 -14.317 13.315 1.00 97.81 185 ALA A C 1
ATOM 1471 O O . ALA A 1 185 ? 1.241 -15.480 12.995 1.00 97.81 185 ALA A O 1
ATOM 1472 N N . PHE A 1 186 ? 1.179 -13.303 12.464 1.00 97.94 186 PHE A N 1
ATOM 1473 C CA . PHE A 1 186 ? 1.768 -13.445 11.133 1.00 97.94 186 PHE A CA 1
ATOM 1474 C C . PHE A 1 186 ? 3.289 -13.260 11.100 1.00 97.94 186 PHE A C 1
ATOM 1476 O O . PHE A 1 186 ? 3.901 -13.633 10.106 1.00 97.94 186 PHE A O 1
ATOM 1483 N N . GLU A 1 187 ? 3.899 -12.723 12.158 1.00 96.81 187 GLU A N 1
ATOM 1484 C CA . GLU A 1 187 ? 5.301 -12.286 12.203 1.00 96.81 187 GLU A CA 1
ATOM 1485 C C . GLU A 1 187 ? 6.280 -13.327 11.644 1.00 96.81 187 GLU A C 1
ATOM 1487 O O . GLU A 1 187 ? 7.103 -13.004 10.791 1.00 96.81 187 GLU A O 1
ATOM 1492 N N . SER A 1 188 ? 6.149 -14.589 12.063 1.00 96.31 188 SER A N 1
ATOM 1493 C CA . SER A 1 188 ? 7.029 -15.690 11.643 1.00 96.31 188 SER A CA 1
ATOM 1494 C C . SER A 1 188 ? 6.810 -16.164 10.202 1.00 96.31 188 SER A C 1
ATOM 1496 O O . SER A 1 188 ? 7.588 -16.968 9.692 1.00 96.31 188 SER A O 1
ATOM 1498 N N . ARG A 1 189 ? 5.742 -15.702 9.541 1.00 97.31 189 ARG A N 1
ATOM 1499 C CA . ARG A 1 189 ? 5.427 -16.008 8.137 1.00 97.31 189 ARG A CA 1
ATOM 1500 C C . ARG A 1 189 ? 5.979 -14.961 7.175 1.00 97.31 189 ARG A C 1
ATOM 1502 O O . ARG A 1 189 ? 5.952 -15.207 5.969 1.00 97.31 189 ARG A O 1
ATOM 1509 N N . VAL A 1 190 ? 6.423 -13.817 7.693 1.00 97.00 190 VAL A N 1
ATOM 1510 C CA . VAL A 1 190 ? 7.064 -12.763 6.910 1.00 97.00 190 VAL A CA 1
ATOM 1511 C C . VAL A 1 190 ? 8.503 -13.197 6.590 1.00 97.00 190 VAL A C 1
ATOM 1513 O O . VAL A 1 190 ? 9.188 -13.706 7.480 1.00 97.00 190 VAL A O 1
ATOM 1516 N N . PRO A 1 191 ? 8.979 -13.031 5.342 1.00 97.38 191 PRO A N 1
ATOM 1517 C CA . PRO A 1 191 ? 10.347 -13.368 4.973 1.00 97.38 191 PRO A CA 1
ATOM 1518 C C . PRO A 1 191 ? 11.385 -12.661 5.857 1.00 97.38 191 PRO A C 1
ATOM 1520 O O . PRO A 1 191 ? 11.208 -11.494 6.209 1.00 97.38 191 PRO A O 1
ATOM 1523 N N . PRO A 1 192 ? 12.484 -13.344 6.221 1.00 94.94 192 PRO A N 1
ATOM 1524 C CA . PRO A 1 192 ? 13.428 -12.860 7.232 1.00 94.94 192 PRO A CA 1
ATOM 1525 C C . PRO A 1 192 ? 14.188 -11.586 6.831 1.00 94.94 192 PRO A C 1
ATOM 1527 O O . PRO A 1 192 ? 14.730 -10.901 7.693 1.00 94.94 192 PRO A O 1
ATOM 1530 N N . ASN A 1 193 ? 14.248 -11.260 5.540 1.00 94.31 193 ASN A N 1
ATOM 1531 C CA . ASN A 1 193 ? 14.852 -10.029 5.025 1.00 94.31 193 ASN A CA 1
ATOM 1532 C C . ASN A 1 193 ? 13.941 -8.796 5.169 1.00 94.31 193 ASN A C 1
ATOM 1534 O O . ASN A 1 193 ? 14.408 -7.665 5.023 1.00 94.31 193 ASN A O 1
ATOM 1538 N N . VAL A 1 194 ? 12.659 -8.988 5.480 1.00 97.38 194 VAL A N 1
ATOM 1539 C CA . VAL A 1 194 ? 11.710 -7.895 5.691 1.00 97.38 194 VAL A CA 1
ATOM 1540 C C . VAL A 1 194 ? 11.767 -7.442 7.146 1.00 97.38 194 VAL A C 1
ATOM 1542 O O . VAL A 1 194 ? 11.437 -8.177 8.077 1.00 97.38 194 VAL A O 1
ATOM 1545 N N . GLN A 1 195 ? 12.148 -6.186 7.354 1.00 97.19 195 GLN A N 1
ATOM 1546 C CA . GLN A 1 195 ? 12.211 -5.585 8.680 1.00 97.19 195 GLN A CA 1
ATOM 1547 C C . GLN A 1 195 ? 10.808 -5.226 9.164 1.00 97.19 195 GLN A C 1
ATOM 1549 O O . GLN A 1 195 ? 10.085 -4.451 8.534 1.00 97.19 195 GLN A O 1
ATOM 1554 N N . GLN A 1 196 ? 10.442 -5.776 10.314 1.00 96.94 196 GLN A N 1
ATOM 1555 C CA . GLN A 1 196 ? 9.147 -5.600 10.955 1.00 96.94 196 GLN A CA 1
ATOM 1556 C C . GLN A 1 196 ? 9.255 -4.582 12.097 1.00 96.94 196 GLN A C 1
ATOM 1558 O O . GLN A 1 196 ? 10.193 -4.627 12.890 1.00 96.94 196 GLN A O 1
ATOM 1563 N N . SER A 1 197 ? 8.303 -3.651 12.208 1.00 96.50 197 SER A N 1
ATOM 1564 C CA . SER A 1 197 ? 8.204 -2.767 13.380 1.00 96.50 197 SER A CA 1
ATOM 1565 C C . SER A 1 197 ? 6.761 -2.356 13.673 1.00 96.50 197 SER A C 1
ATOM 1567 O O . SER A 1 197 ? 5.944 -2.287 12.754 1.00 96.50 197 SER A O 1
ATOM 1569 N N . GLY A 1 198 ? 6.422 -2.081 14.937 1.00 94.19 198 GLY A N 1
ATOM 1570 C CA . GLY A 1 198 ? 5.078 -1.635 15.317 1.00 94.19 198 GLY A CA 1
ATOM 1571 C C . GLY A 1 198 ? 4.671 -1.973 16.748 1.00 94.19 198 GLY A C 1
ATOM 1572 O O . GLY A 1 198 ? 5.442 -2.537 17.525 1.00 94.19 198 GLY A O 1
ATOM 1573 N N . LEU A 1 199 ? 3.421 -1.650 17.091 1.00 86.38 199 LEU A N 1
ATOM 1574 C CA . LEU A 1 199 ? 2.816 -1.938 18.399 1.00 86.38 199 LEU A CA 1
ATOM 1575 C C . LEU A 1 199 ? 2.789 -3.442 18.707 1.00 86.38 199 LEU A C 1
ATOM 1577 O O . LEU A 1 199 ? 2.885 -3.848 19.865 1.00 86.38 199 LEU A O 1
ATOM 1581 N N . TYR A 1 200 ? 2.706 -4.274 17.669 1.00 86.69 200 TYR A N 1
ATOM 1582 C CA . TYR A 1 200 ? 2.598 -5.722 17.798 1.00 86.69 200 TYR A CA 1
ATOM 1583 C C . TYR A 1 200 ? 3.859 -6.398 18.354 1.00 86.69 200 TYR A C 1
ATOM 1585 O O . TYR A 1 200 ? 3.722 -7.435 19.000 1.00 86.69 200 TYR A O 1
ATOM 1593 N N . LEU A 1 201 ? 5.041 -5.787 18.222 1.00 85.31 201 LEU A N 1
ATOM 1594 C CA . LEU A 1 201 ? 6.301 -6.337 18.742 1.00 85.31 201 LEU A CA 1
ATOM 1595 C C . LEU A 1 201 ? 6.569 -5.968 20.214 1.00 85.31 201 LEU A C 1
ATOM 1597 O O . LEU A 1 201 ? 7.306 -6.664 20.908 1.00 85.31 201 LEU A O 1
ATOM 1601 N N . LYS A 1 202 ? 5.935 -4.907 20.738 1.00 69.19 202 LYS A N 1
ATOM 1602 C CA . LYS A 1 202 ? 6.222 -4.374 22.087 1.00 69.19 202 LYS A CA 1
ATOM 1603 C C . LYS A 1 202 ? 5.838 -5.313 23.240 1.00 69.19 202 LYS A C 1
ATOM 1605 O O . LYS A 1 202 ? 6.378 -5.169 24.333 1.00 69.19 202 LYS A O 1
ATOM 1610 N N . SER A 1 203 ? 4.940 -6.281 23.032 1.00 55.59 203 SER A N 1
ATOM 1611 C CA . SER A 1 203 ? 4.548 -7.207 24.107 1.00 55.59 203 SER A CA 1
ATOM 1612 C C . SER A 1 203 ? 5.585 -8.295 24.389 1.00 55.59 203 SER A C 1
ATOM 1614 O O . SER A 1 203 ? 5.537 -8.872 25.467 1.00 55.59 203 SER A O 1
ATOM 1616 N N . GLN A 1 204 ? 6.505 -8.588 23.459 1.00 50.97 204 GLN A N 1
ATOM 1617 C CA . GLN A 1 204 ? 7.538 -9.613 23.670 1.00 50.97 204 GLN A CA 1
ATOM 1618 C C . GLN A 1 204 ? 8.643 -9.113 24.618 1.00 50.97 204 GLN A C 1
ATOM 1620 O O . GLN A 1 204 ? 9.179 -9.875 25.419 1.00 50.97 204 GLN A O 1
ATOM 1625 N N . THR A 1 205 ? 8.945 -7.810 24.596 1.00 46.12 205 THR A N 1
ATOM 1626 C CA . THR A 1 205 ? 10.014 -7.212 25.416 1.00 46.12 205 THR A CA 1
ATOM 1627 C C . THR A 1 205 ? 9.677 -7.168 26.910 1.00 46.12 205 THR A C 1
ATOM 1629 O O . THR A 1 205 ? 10.581 -7.202 27.740 1.00 46.12 205 THR A O 1
ATOM 1632 N N . LEU A 1 206 ? 8.392 -7.112 27.276 1.00 44.00 206 LEU A N 1
ATOM 1633 C CA . LEU A 1 206 ? 7.967 -7.090 28.680 1.00 44.00 206 LEU A CA 1
ATOM 1634 C C . LEU A 1 206 ? 7.972 -8.482 29.322 1.00 44.00 206 LEU A C 1
ATOM 1636 O O . LEU A 1 206 ? 8.299 -8.592 30.495 1.00 44.00 206 LEU A O 1
ATOM 1640 N N . THR A 1 207 ? 7.672 -9.547 28.576 1.00 42.47 207 THR A N 1
ATOM 1641 C CA . THR A 1 207 ? 7.688 -10.916 29.125 1.00 42.47 207 THR A CA 1
ATOM 1642 C C . THR A 1 207 ? 9.107 -11.469 29.262 1.00 42.47 207 THR A C 1
ATOM 1644 O O . THR A 1 207 ? 9.376 -12.213 30.197 1.00 42.47 207 THR A O 1
ATOM 1647 N N . ALA A 1 208 ? 10.035 -11.066 28.385 1.00 45.91 208 ALA A N 1
ATOM 1648 C CA . ALA A 1 208 ? 11.442 -11.460 28.483 1.00 45.91 208 ALA A CA 1
ATOM 1649 C C . ALA A 1 208 ? 12.158 -10.842 29.701 1.00 45.91 208 ALA A C 1
ATOM 1651 O O . ALA A 1 208 ? 13.013 -11.487 30.287 1.00 45.91 208 ALA A O 1
ATOM 1652 N N . ARG A 1 209 ? 11.772 -9.629 30.127 1.00 45.41 209 ARG A N 1
ATOM 1653 C CA . ARG A 1 209 ? 12.372 -8.931 31.284 1.00 45.41 209 ARG A CA 1
ATOM 1654 C C . ARG A 1 209 ? 11.797 -9.317 32.650 1.00 45.41 209 ARG A C 1
ATOM 1656 O O . ARG A 1 209 ? 12.289 -8.834 33.658 1.00 45.41 209 ARG A O 1
ATOM 1663 N N . VAL A 1 210 ? 10.728 -10.111 32.689 1.00 48.97 210 VAL A N 1
ATOM 1664 C CA . VAL A 1 210 ? 10.119 -10.603 33.944 1.00 48.97 210 VAL A CA 1
ATOM 1665 C C . VAL A 1 210 ? 10.619 -12.014 34.289 1.00 48.97 210 VAL A C 1
ATOM 1667 O O . VAL A 1 210 ? 10.423 -12.476 35.406 1.00 48.97 210 VAL A O 1
ATOM 1670 N N . ASN A 1 211 ? 11.297 -12.677 33.347 1.00 45.53 211 ASN A N 1
ATOM 1671 C CA . ASN A 1 211 ? 11.839 -14.029 33.499 1.00 45.53 211 ASN A CA 1
ATOM 1672 C C . ASN A 1 211 ? 13.382 -14.060 33.617 1.00 45.53 211 ASN A C 1
ATOM 1674 O O . ASN A 1 211 ? 13.965 -15.135 33.491 1.00 45.53 211 ASN A O 1
ATOM 1678 N N . GLU A 1 212 ? 14.021 -12.907 33.847 1.00 41.19 212 GLU A N 1
ATOM 1679 C CA . GLU A 1 212 ? 15.429 -12.757 34.265 1.00 41.19 212 GLU A CA 1
ATOM 1680 C C . GLU A 1 212 ? 15.477 -12.224 35.701 1.00 41.19 212 GLU A C 1
ATOM 1682 O O . GLU A 1 212 ? 16.326 -12.714 36.479 1.00 41.19 212 GLU A O 1
#

Secondary structure (DSSP, 8-state):
-HHHHHHHHHH-HHHHHHHHHHHHHHHHHHHHHHHHHHHHHHHHHHHHHHHHHHHHHTHHHHHHHHHHHSTT-EEEES--HHHHHHS--EEEETTSSS-HHHHHHHHTT---HHHHHHHHHHTT--EEEE-GGGS-TTSPPPTTSEEEEEEE--GGG-TT-S-SEEEEEESSGGGHHHHHHHHHHHGGGS-TTSEEEEGGGHHHHHHHTT--

Sequence (212 aa):
LFNVAAELHARFPGFVGSQQHLARLATLSLVLVAVALLNRDRKTLKEIPGGAQAIYDQQYQMARFLATYYPNAPIAANDIGAITFYGNHDCLDLVGLATVEVADLRAKNAFTTDQIQRLAEEHRTRVAVVYPSWFVGTQKLPSDWLQVGTWRLNPYERGFLGDTYVAFYAVHPQETEYLARSLRAFESRVPPNVQQSGLYLKSQTLTARVNE

Solvent-accessible surface area (backbone atoms only — not comparable to full-atom values): 11346 Å² total; per-residue (Å²): 116,76,65,61,61,54,54,48,41,74,77,34,70,62,55,62,53,52,51,53,51,50,51,50,50,52,50,51,51,51,50,54,50,50,51,54,50,53,53,49,50,56,48,46,70,63,44,49,61,49,21,52,46,30,42,53,60,44,50,44,43,52,9,53,49,41,37,71,75,41,63,61,36,30,28,32,26,64,71,55,64,51,33,51,72,67,18,73,42,50,64,50,30,76,68,20,88,82,26,64,67,46,31,51,26,51,76,67,75,60,55,26,23,68,50,54,45,50,50,36,60,77,59,58,34,42,39,32,48,34,46,64,89,77,33,49,89,66,32,26,73,48,87,68,41,44,77,33,34,37,42,32,46,54,76,92,48,27,60,75,53,96,56,38,50,38,37,35,24,15,50,40,76,85,36,40,65,58,52,23,51,48,51,47,75,42,51,88,75,51,52,89,75,47,47,76,51,47,67,40,59,59,64,58,62,59,60,61,68,73,76,112

Nearest PDB structures (foldseek):
  8yhe-assembly1_A  TM=4.278E-01  e=7.789E+00  metagenome
  6k5z-assembly1_B  TM=2.534E-01  e=6.401E+00  Pyrobaculum aerophilum str. IM2